Protein 4G3V (pdb70)

Radius of gyration: 20.16 Å; Cα contacts (8 Å, |Δi|>4): 671; chains: 2; bounding box: 35×38×62 Å

B-factor: mean 49.67, std 21.85, range [20.77, 141.69]

Nearest PDB structures (foldseek):
  4g3v-assembly1_B  TM=1.002E+00  e=4.112E-31  Aquifex aeolicus VF5
  3mmh-assembly1_B  TM=8.312E-01  e=1.609E-07  Neisseria meningitidis 8013
  3p01-assembly1_A  TM=7.240E-01  e=9.263E-07  Nostoc sp. PCC 7120 = FACHB-418
  3p01-assembly2_C  TM=7.712E-01  e=4.746E-06  Nostoc sp. PCC 7120 = FACHB-418
  5loe-assembly4_D  TM=6.832E-01  e=1.046E-04  Bacillus subtilis subsp. subtilis str. 168

Sequence (324 aa):
RLKLKEINVVNEITKILTGDYTFEESLKEVLKKVLYSYLGVEHSFIAIREGNTLRIASSYGYFLNKDVAFKKGEGITGKVFQRGIPLVIPNVKHNSAFANKTGIGRLLTEKHALIAAPIKVGGEVKGVITIFKEFSDKESLENFYQTINVIGNLLGMMFFKLLRERLKLKEINVVNEITKILTGDYTFEESLKEVLKVLYSYLGVEHSFIAIREGNTLRIASSYGYFLNKDVAFKKGEGITGKKVFQRGIPLVIPNVKHNSAFANKTGIGRLLTEKHALIAAPIKVGGEVKGVITIFKEFSDKESLENFYQTINVIGNLLGMMFFKLRE

InterPro domains:
  IPR002078 RNA polymerase sigma factor 54 interaction domain [PF00158] (193-359)
  IPR002078 RNA polymerase sigma factor 54 interaction domain [PS50045] (193-421)
  IPR002197 DNA binding HTH domain, Fis-type [PF02954] (450-490)
  IPR002197 DNA binding HTH domain, Fis-type [PR01590] (456-473)
  IPR002197 DNA binding HTH domain, Fis-type [PR01590] (473-493)
  IPR003018 GAF domain [PF01590] (26-134)
  IPR003018 GAF domain [SM00065] (24-170)
  IPR003593 AAA+ ATPase domain [SM00382] (213-356)
  IPR009057 Homedomain-like superfamily [SSF46689] (403-493)
  IPR025662 Sigma-54 interaction domain, ATP-binding site 1 [PS00675] (217-230)
  IPR025943 Sigma-54 interaction domain, ATP-binding site 2 [PS00676] (279-294)
  IPR025944 Sigma-54 interaction domain, conserved site [PS00688] (405-414)
  IPR027417 P-loop containing nucleoside triphosphate hydrolase [G3DSA:3.40.50.300] (179-363)
  IPR027417 P-loop containing nucleoside triphosphate hydrolase [SSF52540] (193-428)
  IPR029016 GAF-like domain superfamily [G3DSA:3.30.450.40] (1-172)
  IPR058031 NorR-like, AAA+ ATPase lid domain [PF25601] (365-443)

Solvent-accessible surface area: 14498 Å² total; per-residue (Å²): 198,64,69,96,110,1,19,67,0,5,56,50,0,2,108,10,0,3,15,131,130,83,53,106,106,0,0,52,57,0,0,85,10,0,98,79,73,8,31,0,97,27,0,4,0,0,31,66,91,75,82,30,0,90,28,38,10,12,42,35,42,2,90,142,73,133,11,48,15,116,91,26,67,10,5,5,0,81,0,1,79,159,5,97,38,54,43,21,50,65,0,74,124,52,125,41,34,56,51,128,19,27,1,4,188,91,6,61,107,102,17,2,5,0,0,0,11,0,60,24,32,28,110,13,77,0,0,0,0,0,5,42,73,27,94,77,150,141,42,5,118,36,0,30,35,5,0,3,9,0,0,10,0,0,0,3,0,19,59,32,75,195,193,56,71,98,109,2,18,67,0,5,53,49,0,1,106,9,0,3,13,132,130,80,53,106,109,0,0,71,65,0,0,114,10,0,99,76,74,5,37,0,85,17,0,5,0,0,32,71,100,53,80,27,0,95,11,24,11,10,50,33,62,5,81,143,87,129,16,55,15,114,79,28,50,9,7,5,0,78,0,1,80,157,3,96,44,54,45,20,49,78,0,60,132,54,122,38,31,49,58,122,19,26,2,5,210,96,9,62,94,109,7,1,5,0,0,0,14,0,60,24,33,31,109,14,82,0,0,0,1,0,4,34,77,23,95,75,143,140,36,5,117,33,0,26,34,6,0,7,8,0,0,10,0,0,0,2,0,18,63,30,76,199

CATH classification: 3.30.450.40

Organism: Aquifex aeolicus (strain VF5) (NCBI:txid224324)

Foldseek 3Di:
DLVVLLVVLLVVLLVLLPDDDDPLVSQQVNVVSCCVSPNFQWKFKWFDDPQKTWTSYIGHLCPPPTDIEGQPQAQQNVCLNPQAKDKAAQLLPDPRHPCRSVCSVVDDSQKIKIKHFQDAVNHGGIIMITIDGDDDPPVSVVVNVSSNSVSPSVNVSVVVVD/DLVVLLVVLLVVLLVLLVDDDDPLVSQQVNVVSCCVRVNFQWKFKWFDPDQKTWTRYIHHPCPPPTDMEGQPQAQQNVCQNPQAKDKAFQLLPDPSHPCPPVCSVVDDSQKIKIKHFQAAPRHGGIIMITIDGDDDVVVSVVVNVSVNSSSDSVNVSVVVVD

Secondary structure (DSSP, 8-state):
-HHHHHHHHHHHHHHHHTS---HHHHHHHHHHHHHHHH---EEEEEEEETTEEEEEEEEGGGTT---EEETTSHHHHHHHHH---EEETTGGG-TT---TTSGGGG--TTEEEEEEEEEETTEEEEEEEEEEE-SSHHHHHHHHHHHHHHHHHHHHHHHHT-/-HHHHHHHHHHHHHHHHTS---HHHHHHHHHHHHHHHH---EEEEEEESSSEEEEEEEEGGGTT---EEETTSHHHHHHHHH---EEETTGGG-TT---TTSGGGG--SSEEEEEEEEEETTEEEEEEEEEEE-SSHHHHHHHHHHHHHHHHHHHHHHHHT-

Structure (mmCIF, N/CA/C/O backbone):
data_4G3V
#
_entry.id   4G3V
#
_cell.length_a   65.450
_cell.length_b   65.450
_cell.length_c   128.590
_cell.angle_alpha   90.00
_cell.angle_beta   90.00
_cell.angle_gamma   120.00
#
_symmetry.space_group_name_H-M   'P 32 2 1'
#
loop_
_entity.id
_entity.type
_entity.pdbx_description
1 polymer 'Transcriptional regulator nlh2'
2 non-polymer 'CHLORIDE ION'
3 water water
#
loop_
_atom_site.group_PDB
_atom_site.id
_atom_site.type_symbol
_atom_site.label_atom_id
_atom_site.label_alt_id
_atom_site.label_comp_id
_atom_site.label_asym_id
_atom_site.label_entity_id
_atom_site.label_seq_id
_atom_site.pdbx_PDB_ins_code
_atom_site.Cartn_x
_atom_site.Cartn_y
_atom_site.Cartn_z
_atom_site.occupancy
_atom_site.B_iso_or_equiv
_atom_site.auth_seq_id
_atom_site.auth_comp_id
_atom_site.auth_asym_id
_atom_site.auth_atom_id
_atom_site.pdbx_PDB_model_num
ATOM 1 N N . ARG A 1 3 ? 19.512 -6.465 12.578 1.00 64.63 3 ARG A N 1
ATOM 2 C CA . ARG A 1 3 ? 18.201 -7.093 12.503 1.00 62.10 3 ARG A CA 1
ATOM 3 C C . ARG A 1 3 ? 18.227 -8.497 13.095 1.00 55.33 3 ARG A C 1
ATOM 4 O O . ARG A 1 3 ? 19.093 -9.327 12.771 1.00 50.50 3 ARG A O 1
ATOM 24 N N . LEU A 1 4 ? 17.249 -8.742 13.958 1.00 49.07 4 LEU A N 1
ATOM 25 C CA . LEU A 1 4 ? 17.112 -10.001 14.655 1.00 47.23 4 LEU A CA 1
ATOM 26 C C . LEU A 1 4 ? 16.871 -11.161 13.693 1.00 43.42 4 LEU A C 1
ATOM 27 O O . LEU A 1 4 ? 17.444 -12.234 13.859 1.00 42.52 4 LEU A O 1
ATOM 43 N N . LYS A 1 5 ? 16.017 -10.961 12.696 1.00 41.53 5 LYS A N 1
ATOM 44 C CA . LYS A 1 5 ? 15.722 -12.041 11.766 1.00 42.06 5 LYS A CA 1
ATOM 45 C C . LYS A 1 5 ? 17.008 -12.490 11.087 1.00 36.52 5 LYS A C 1
ATOM 46 O O . LYS A 1 5 ? 17.223 -13.687 10.868 1.00 38.10 5 LYS A O 1
ATOM 65 N N . LEU A 1 6 ? 17.875 -11.532 10.777 1.00 35.61 6 LEU A N 1
ATOM 66 C CA . LEU A 1 6 ? 19.132 -11.855 10.117 1.00 37.36 6 LEU A CA 1
ATOM 67 C C . LEU A 1 6 ? 20.038 -12.678 11.017 1.00 34.26 6 LEU A C 1
ATOM 68 O O . LEU A 1 6 ? 20.645 -13.632 10.553 1.00 33.72 6 LEU A O 1
ATOM 84 N N . LYS A 1 7 ? 20.133 -12.313 12.294 1.00 33.86 7 LYS A N 1
ATOM 85 C CA . LYS A 1 7 ? 20.923 -13.099 13.245 1.00 35.53 7 LYS A CA 1
ATOM 86 C C . LYS A 1 7 ? 20.351 -14.500 13.435 1.00 32.15 7 LYS A C 1
ATOM 87 O O . LYS A 1 7 ? 21.099 -15.457 13.624 1.00 32.89 7 LYS A O 1
ATOM 106 N N . GLU A 1 8 ? 19.031 -14.625 13.387 1.00 29.39 8 GLU A N 1
ATOM 107 C CA . GLU A 1 8 ? 18.387 -15.933 13.507 1.00 29.08 8 GLU A CA 1
ATOM 108 C C . GLU A 1 8 ? 18.703 -16.822 12.315 1.00 28.40 8 GLU A C 1
ATOM 109 O O . GLU A 1 8 ? 18.973 -18.023 12.460 1.00 29.02 8 GLU A O 1
ATOM 121 N N . ILE A 1 9 ? 18.685 -16.229 11.131 1.00 28.60 9 ILE A N 1
ATOM 122 C CA . ILE A 1 9 ? 19.026 -16.970 9.925 1.00 28.84 9 ILE A CA 1
ATOM 123 C C . ILE A 1 9 ? 20.476 -17.431 10.006 1.00 26.90 9 ILE A C 1
ATOM 124 O O . ILE A 1 9 ? 20.800 -18.614 9.762 1.00 27.34 9 ILE A O 1
ATOM 140 N N . ASN A 1 10 ? 21.353 -16.503 10.379 1.00 26.78 10 ASN A N 1
ATOM 141 C CA . ASN A 1 10 ? 22.773 -16.823 10.480 1.00 27.37 10 ASN A CA 1
ATOM 142 C C . ASN A 1 10 ? 23.086 -17.869 11.554 1.00 24.20 10 ASN A C 1
ATOM 143 O O . ASN A 1 10 ? 23.956 -18.731 11.355 1.00 26.19 10 ASN A O 1
ATOM 154 N N . VAL A 1 11 ? 22.408 -17.816 12.689 1.00 25.17 11 VAL A N 1
ATOM 155 C CA . VAL A 1 11 ? 22.691 -18.805 13.737 1.00 24.35 11 VAL A CA 1
ATOM 156 C C . VAL A 1 11 ? 22.218 -20.198 13.326 1.00 23.38 11 VAL A C 1
ATOM 157 O O . VAL A 1 11 ? 22.853 -21.201 13.656 1.00 25.15 11 VAL A O 1
ATOM 170 N N . VAL A 1 12 ? 21.104 -20.270 12.611 1.00 23.37 12 VAL A N 1
ATOM 171 C CA . VAL A 1 12 ? 20.635 -21.551 12.098 1.00 23.16 12 VAL A CA 1
ATOM 172 C C . VAL A 1 12 ? 21.651 -22.116 11.093 1.00 22.91 12 VAL A C 1
ATOM 173 O O . VAL A 1 12 ? 22.002 -23.303 11.149 1.00 23.31 12 VAL A O 1
ATOM 186 N N . ASN A 1 13 ? 22.145 -21.289 10.183 1.00 23.05 13 ASN A N 1
ATOM 187 C CA . ASN A 1 13 ? 23.196 -21.765 9.268 1.00 24.71 13 ASN A CA 1
ATOM 188 C C . ASN A 1 13 ? 24.440 -22.237 10.022 1.00 21.44 13 ASN A C 1
ATOM 189 O O . ASN A 1 13 ? 25.025 -23.267 9.697 1.00 22.70 13 ASN A O 1
ATOM 200 N N . GLU A 1 14 ? 24.841 -21.481 11.039 1.00 22.82 14 GLU A N 1
ATOM 201 C CA . GLU A 1 14 ? 26.050 -21.795 11.808 1.00 23.98 14 GLU A CA 1
ATOM 202 C C . GLU A 1 14 ? 25.876 -23.092 12.601 1.00 20.92 14 GLU A C 1
ATOM 203 O O . GLU A 1 14 ? 26.766 -23.930 12.640 1.00 23.54 14 GLU A O 1
ATOM 215 N N . ILE A 1 15 ? 24.708 -23.264 13.220 1.00 20.77 15 ILE A N 1
ATOM 216 C CA . ILE A 1 15 ? 24.413 -24.480 13.961 1.00 21.34 15 ILE A CA 1
ATOM 217 C C . ILE A 1 15 ? 24.437 -25.696 13.043 1.00 21.89 15 ILE A C 1
ATOM 218 O O . ILE A 1 15 ? 24.970 -26.737 13.412 1.00 21.47 15 ILE A O 1
ATOM 234 N N . THR A 1 16 ? 23.901 -25.564 11.828 1.00 22.90 16 THR A N 1
ATOM 235 C CA . THR A 1 16 ? 23.912 -26.688 10.892 1.00 22.93 16 THR A CA 1
ATOM 236 C C . THR A 1 16 ? 25.344 -27.054 10.507 1.00 21.98 16 THR A C 1
ATOM 237 O O . THR A 1 16 ? 25.691 -28.230 10.391 1.00 22.28 16 THR A O 1
ATOM 248 N N . LYS A 1 17 ? 26.173 -26.039 10.329 1.00 22.42 17 LYS A N 1
ATOM 249 C CA . LYS A 1 17 ? 27.590 -26.240 10.033 1.00 23.68 17 LYS A CA 1
ATOM 250 C C . LYS A 1 17 ? 28.290 -27.001 11.164 1.00 22.94 17 LYS A C 1
ATOM 251 O O . LYS A 1 17 ? 29.033 -27.949 10.912 1.00 24.62 17 LYS A O 1
ATOM 270 N N . ILE A 1 18 ? 28.047 -26.594 12.407 1.00 23.47 18 ILE A N 1
ATOM 271 C CA . ILE A 1 18 ? 28.614 -27.287 13.567 1.00 25.13 18 ILE A CA 1
ATOM 272 C C . ILE A 1 18 ? 28.143 -28.743 13.634 1.00 24.41 18 ILE A C 1
ATOM 273 O O . ILE A 1 18 ? 28.949 -29.669 13.799 1.00 25.04 18 ILE A O 1
ATOM 289 N N . LEU A 1 19 ? 26.834 -28.941 13.496 1.00 23.40 19 LEU A N 1
ATOM 290 C CA . LEU A 1 19 ? 26.250 -30.260 13.674 1.00 24.37 19 LEU A CA 1
ATOM 291 C C . LEU A 1 19 ? 26.503 -31.234 12.513 1.00 24.10 19 LEU A C 1
ATOM 292 O O . LEU A 1 19 ? 26.295 -32.440 12.662 1.00 25.24 19 LEU A O 1
ATOM 308 N N . THR A 1 20 ? 26.944 -30.722 11.372 1.00 23.56 20 THR A N 1
ATOM 309 C CA . THR A 1 20 ? 27.353 -31.588 10.264 1.00 26.15 20 THR A CA 1
ATOM 310 C C . THR A 1 20 ? 28.879 -31.762 10.191 1.00 26.52 20 THR A C 1
ATOM 311 O O . THR A 1 20 ? 29.405 -32.322 9.229 1.00 27.61 20 THR A O 1
ATOM 322 N N . GLY A 1 21 ? 29.568 -31.275 11.219 1.00 28.10 21 GLY A N 1
ATOM 323 C CA . GLY A 1 21 ? 30.995 -31.431 11.356 1.00 28.95 21 GLY A CA 1
ATOM 324 C C . GLY A 1 21 ? 31.359 -32.718 12.078 1.00 29.96 21 GLY A C 1
ATOM 325 O O . GLY A 1 21 ? 30.627 -33.711 12.046 1.00 31.52 21 GLY A O 1
ATOM 329 N N . ASP A 1 22 ? 32.505 -32.699 12.735 1.00 29.19 22 ASP A N 1
ATOM 330 C CA . ASP A 1 22 ? 33.086 -33.919 13.267 1.00 29.80 22 ASP A CA 1
ATOM 331 C C . ASP A 1 22 ? 33.470 -33.754 14.726 1.00 27.06 22 ASP A C 1
ATOM 332 O O . ASP A 1 22 ? 34.286 -34.516 15.244 1.00 27.82 22 ASP A O 1
ATOM 341 N N . TYR A 1 23 ? 32.882 -32.763 15.389 1.00 25.40 23 TYR A N 1
ATOM 342 C CA . TYR A 1 23 ? 33.126 -32.556 16.810 1.00 27.68 23 TYR A CA 1
ATOM 343 C C . TYR A 1 23 ? 32.458 -33.671 17.601 1.00 30.08 23 TYR A C 1
ATOM 344 O O . TYR A 1 23 ? 31.532 -34.318 17.092 1.00 28.66 23 TYR A O 1
ATOM 362 N N . THR A 1 24 ? 32.924 -33.924 18.827 1.00 29.98 24 THR A N 1
ATOM 363 C CA . THR A 1 24 ? 32.312 -34.984 19.627 1.00 29.27 24 THR A CA 1
ATOM 364 C C . THR A 1 24 ? 30.880 -34.573 19.922 1.00 29.51 24 THR A C 1
ATOM 365 O O . THR A 1 24 ? 30.515 -33.407 19.755 1.00 29.61 24 THR A O 1
ATOM 376 N N . PHE A 1 25 ? 30.080 -35.530 20.369 1.00 29.75 25 PHE A N 1
ATOM 377 C CA . PHE A 1 25 ? 28.667 -35.281 20.634 1.00 31.16 25 PHE A CA 1
ATOM 378 C C . PHE A 1 25 ? 28.532 -34.136 21.638 1.00 31.63 25 PHE A C 1
ATOM 379 O O . PHE A 1 25 ? 27.840 -33.150 21.387 1.00 30.01 25 PHE A O 1
ATOM 396 N N . GLU A 1 26 ? 29.230 -34.253 22.757 1.00 34.78 26 GLU A N 1
ATOM 397 C CA . GLU A 1 26 ? 29.140 -33.261 23.816 1.00 34.23 26 GLU A CA 1
ATOM 398 C C . GLU A 1 26 ? 29.705 -31.898 23.401 1.00 31.10 26 GLU A C 1
ATOM 399 O O . GLU A 1 26 ? 29.116 -30.873 23.721 1.00 29.93 26 GLU A O 1
ATOM 411 N N . GLU A 1 27 ? 30.839 -31.877 22.699 1.00 32.69 27 GLU A N 1
ATOM 412 C CA . GLU A 1 27 ? 31.412 -30.608 22.235 1.00 32.94 27 GLU A CA 1
ATOM 413 C C . GLU A 1 27 ? 30.444 -29.920 21.268 1.00 27.55 27 GLU A C 1
ATOM 414 O O . GLU A 1 27 ? 30.318 -28.697 21.282 1.00 26.17 27 GLU A O 1
ATOM 426 N N . SER A 1 28 ? 29.764 -30.710 20.432 1.00 26.82 28 SER A N 1
ATOM 427 C CA . SER A 1 28 ? 28.809 -30.168 19.457 1.00 25.74 28 SER A CA 1
ATOM 428 C C . SER A 1 28 ? 27.655 -29.454 20.168 1.00 26.01 28 SER A C 1
ATOM 429 O O . SER A 1 28 ? 27.298 -28.322 19.822 1.00 24.87 28 SER A O 1
ATOM 437 N N . LEU A 1 29 ? 27.081 -30.111 21.172 1.00 26.49 29 LEU A N 1
ATOM 438 C CA . LEU A 1 29 ? 25.972 -29.524 21.924 1.00 27.61 29 LEU A CA 1
ATOM 439 C C . LEU A 1 29 ? 26.405 -28.253 22.619 1.00 27.77 29 LEU A C 1
ATOM 440 O O . LEU A 1 29 ? 25.692 -27.256 22.595 1.00 26.37 29 LEU A O 1
ATOM 456 N N . LYS A 1 30 ? 27.586 -28.278 23.229 1.00 27.50 30 LYS A N 1
ATOM 457 C CA . LYS A 1 30 ? 28.099 -27.100 23.898 1.00 28.75 30 LYS A CA 1
ATOM 458 C C . LYS A 1 30 ? 28.273 -25.951 22.910 1.00 28.18 30 LYS A C 1
ATOM 459 O O . LYS A 1 30 ? 27.958 -24.816 23.236 1.00 29.01 30 LYS A O 1
ATOM 478 N N . GLU A 1 31 ? 28.783 -26.239 21.711 1.00 28.60 31 GLU A N 1
ATOM 479 C CA . GLU A 1 31 ? 29.050 -25.180 20.740 1.00 28.09 31 GLU A CA 1
ATOM 480 C C . GLU A 1 31 ? 27.728 -24.570 20.256 1.00 25.15 31 GLU A C 1
ATOM 481 O O . GLU A 1 31 ? 27.643 -23.368 20.018 1.00 27.03 31 GLU A O 1
ATOM 493 N N . VAL A 1 32 ? 26.687 -25.388 20.125 1.00 23.49 32 VAL A N 1
ATOM 494 C CA . VAL A 1 32 ? 25.360 -24.848 19.817 1.00 24.60 32 VAL A CA 1
ATOM 495 C C . VAL A 1 32 ? 24.915 -23.819 20.874 1.00 25.07 32 VAL A C 1
ATOM 496 O O . VAL A 1 32 ? 24.455 -22.717 20.539 1.00 24.63 32 VAL A O 1
ATOM 509 N N . LEU A 1 33 ? 25.059 -24.156 22.150 1.00 25.08 33 LEU A N 1
ATOM 510 C CA . LEU A 1 33 ? 24.646 -23.237 23.203 1.00 27.77 33 LEU A CA 1
ATOM 511 C C . LEU A 1 33 ? 25.515 -21.983 23.214 1.00 27.87 33 LEU A C 1
ATOM 512 O O . LEU A 1 33 ? 25.030 -20.884 23.502 1.00 27.89 33 LEU A O 1
ATOM 528 N N . LYS A 1 34 ? 26.794 -22.141 22.894 1.00 27.15 34 LYS A N 1
ATOM 529 C CA A LYS A 1 34 ? 27.700 -21.001 22.832 0.43 28.21 34 LYS A CA 1
ATOM 530 C CA B LYS A 1 34 ? 27.698 -21.006 22.833 0.57 28.32 34 LYS A CA 1
ATOM 531 C C . LYS A 1 34 ? 27.280 -20.030 21.735 1.00 28.96 34 LYS A C 1
ATOM 532 O O . LYS A 1 34 ? 27.308 -18.812 21.932 1.00 30.80 34 LYS A O 1
ATOM 569 N N . VAL A 1 35 ? 26.884 -20.552 20.578 1.00 28.03 35 VAL A N 1
ATOM 570 C CA . VAL A 1 35 ? 26.463 -19.648 19.507 1.00 30.89 35 VAL A CA 1
ATOM 571 C C . VAL A 1 35 ? 25.082 -19.038 19.803 1.00 29.62 35 VAL A C 1
ATOM 572 O O . VAL A 1 35 ? 24.797 -17.915 19.389 1.00 33.91 35 VAL A O 1
ATOM 585 N N . LEU A 1 36 ? 24.228 -19.741 20.539 1.00 28.57 36 LEU A N 1
ATOM 586 C CA . LEU A 1 36 ? 22.968 -19.121 20.963 1.00 28.05 36 LEU A CA 1
ATOM 587 C C . LEU A 1 36 ? 23.258 -17.900 21.824 1.00 30.57 36 LEU A C 1
ATOM 588 O O . LEU A 1 36 ? 22.567 -16.879 21.755 1.00 32.27 36 LEU A O 1
ATOM 604 N N . TYR A 1 37 ? 24.288 -18.003 22.643 1.00 32.75 37 TYR A N 1
ATOM 605 C CA . TYR A 1 37 ? 24.714 -16.857 23.426 1.00 35.31 37 TYR A CA 1
ATOM 606 C C . TYR A 1 37 ? 25.324 -15.769 22.536 1.00 36.26 37 TYR A C 1
ATOM 607 O O . TYR A 1 37 ? 24.935 -14.606 22.600 1.00 37.40 37 TYR A O 1
ATOM 625 N N . SER A 1 38 ? 26.279 -16.142 21.698 1.00 37.12 38 SER A N 1
ATOM 626 C CA . SER A 1 38 ? 27.008 -15.144 20.922 1.00 39.95 38 SER A CA 1
ATOM 627 C C . SER A 1 38 ? 26.140 -14.471 19.842 1.00 40.70 38 SER A C 1
ATOM 628 O O . SER A 1 38 ? 26.273 -13.274 19.601 1.00 43.79 38 SER A O 1
ATOM 636 N N . TYR A 1 39 ? 25.254 -15.229 19.199 1.00 36.02 39 TYR A N 1
ATOM 637 C CA . TYR A 1 39 ? 24.384 -14.668 18.170 1.00 35.00 39 TYR A CA 1
ATOM 638 C C . TYR A 1 39 ? 23.102 -14.046 18.739 1.00 34.62 39 TYR A C 1
ATOM 639 O O . TYR A 1 39 ? 22.687 -12.964 18.296 1.00 36.68 39 TYR A O 1
ATOM 657 N N . LEU A 1 40 ? 22.471 -14.713 19.708 1.00 34.06 40 LEU A N 1
ATOM 658 C CA . LEU A 1 40 ? 21.123 -14.317 20.140 1.00 34.00 40 LEU A CA 1
ATOM 659 C C . LEU A 1 40 ? 20.991 -13.867 21.593 1.00 36.49 40 LEU A C 1
ATOM 660 O O . LEU A 1 40 ? 19.878 -13.564 22.037 1.00 38.58 40 LEU A O 1
ATOM 676 N N . GLY A 1 41 ? 22.095 -13.845 22.336 1.00 36.81 41 GLY A N 1
ATOM 677 C CA . GLY A 1 41 ? 22.104 -13.306 23.687 1.00 41.37 41 GLY A CA 1
ATOM 678 C C . GLY A 1 41 ? 21.471 -14.209 24.730 1.00 41.99 41 GLY A C 1
ATOM 679 O O . GLY A 1 41 ? 20.999 -13.743 25.776 1.00 46.21 41 GLY A O 1
ATOM 683 N N . VAL A 1 42 ? 21.452 -15.503 24.458 1.00 36.89 42 VAL A N 1
ATOM 684 C CA . VAL A 1 42 ? 20.867 -16.459 25.391 1.00 37.61 42 VAL A CA 1
ATOM 685 C C . VAL A 1 42 ? 21.902 -16.829 26.434 1.00 38.64 42 VAL A C 1
ATOM 686 O O . VAL A 1 42 ? 22.815 -17.602 26.159 1.00 38.13 42 VAL A O 1
ATOM 699 N N . GLU A 1 43 ? 21.751 -16.282 27.637 1.00 39.70 43 GLU A N 1
ATOM 700 C CA . GLU A 1 43 ? 22.795 -16.385 28.650 1.00 43.34 43 GLU A CA 1
ATOM 701 C C . GLU A 1 43 ? 22.733 -17.665 29.488 1.00 40.60 43 GLU A C 1
ATOM 702 O O . GLU A 1 43 ? 23.738 -18.079 30.049 1.00 39.69 43 GLU A O 1
ATOM 714 N N . HIS A 1 44 ? 21.563 -18.291 29.570 1.00 37.21 44 HIS A N 1
ATOM 715 C CA . HIS A 1 44 ? 21.402 -19.529 30.323 1.00 35.36 44 HIS A CA 1
ATOM 716 C C . HIS A 1 44 ? 20.627 -20.545 29.495 1.00 32.03 44 HIS A C 1
ATOM 717 O O . HIS A 1 44 ? 19.553 -20.241 28.976 1.00 32.15 44 HIS A O 1
ATOM 730 N N . SER A 1 45 ? 21.143 -21.760 29.392 1.00 29.62 45 SER A N 1
ATOM 731 C CA . SER A 1 45 ? 20.498 -22.757 28.549 1.00 29.71 45 SER A CA 1
ATOM 732 C C . SER A 1 45 ? 21.008 -24.139 28.862 1.00 29.61 45 SER A C 1
ATOM 733 O O . SER A 1 45 ? 22.085 -24.296 29.441 1.00 29.81 45 SER A O 1
ATOM 741 N N . PHE A 1 46 ? 20.238 -25.146 28.464 1.00 27.74 46 PHE A N 1
ATOM 742 C CA . PHE A 1 46 ? 20.700 -26.512 28.555 1.00 27.75 46 PHE A CA 1
ATOM 743 C C . PHE A 1 46 ? 20.010 -27.378 27.519 1.00 27.11 46 PHE A C 1
ATOM 744 O O . PHE A 1 46 ? 18.963 -27.020 27.000 1.00 26.60 46 PHE A O 1
ATOM 761 N N . ILE A 1 47 ? 20.659 -28.489 27.189 1.00 27.31 47 ILE A N 1
ATOM 762 C CA . ILE A 1 47 ? 20.090 -29.513 26.340 1.00 26.40 47 ILE A CA 1
ATOM 763 C C . ILE A 1 47 ? 20.055 -30.764 27.201 1.00 28.75 47 ILE A C 1
ATOM 764 O O . ILE A 1 47 ? 21.083 -31.176 27.740 1.00 29.87 47 ILE A O 1
ATOM 780 N N . ALA A 1 48 ? 18.857 -31.319 27.382 1.00 28.71 48 ALA A N 1
ATOM 781 C CA . ALA A 1 48 ? 18.672 -32.529 28.174 1.00 30.41 48 ALA A CA 1
ATOM 782 C C . ALA A 1 48 ? 18.309 -33.687 27.254 1.00 31.77 48 ALA A C 1
ATOM 783 O O . ALA A 1 48 ? 17.583 -33.515 26.270 1.00 29.96 48 ALA A O 1
ATOM 790 N N . ILE A 1 49 ? 18.828 -34.865 27.576 1.00 33.37 49 ILE A N 1
ATOM 791 C CA . ILE A 1 49 ? 18.658 -36.018 26.719 1.00 33.99 49 ILE A CA 1
ATOM 792 C C . ILE A 1 49 ? 17.999 -37.157 27.472 1.00 35.77 49 ILE A C 1
ATOM 793 O O . ILE A 1 49 ? 18.230 -37.344 28.669 1.00 36.63 49 ILE A O 1
ATOM 809 N N . ARG A 1 50 ? 17.186 -37.917 26.747 1.00 36.77 50 ARG A N 1
ATOM 810 C CA . ARG A 1 50 ? 16.444 -39.039 27.313 1.00 37.85 50 ARG A CA 1
ATOM 811 C C . ARG A 1 50 ? 17.344 -40.233 27.571 1.00 42.04 50 ARG A C 1
ATOM 812 O O . ARG A 1 50 ? 18.012 -40.724 26.668 1.00 41.15 50 ARG A O 1
ATOM 833 N N . GLU A 1 51 ? 17.350 -40.692 28.813 1.00 43.83 51 GLU A N 1
ATOM 834 C CA . GLU A 1 51 ? 18.032 -41.928 29.176 1.00 50.03 51 GLU A CA 1
ATOM 835 C C . GLU A 1 51 ? 16.988 -42.824 29.812 1.00 51.37 51 GLU A C 1
ATOM 836 O O . GLU A 1 51 ? 16.543 -42.563 30.925 1.00 53.54 51 GLU A O 1
ATOM 848 N N . GLY A 1 52 ? 16.588 -43.869 29.095 1.00 53.57 52 GLY A N 1
ATOM 849 C CA . GLY A 1 52 ? 15.468 -44.687 29.515 1.00 54.00 52 GLY A CA 1
ATOM 850 C C . GLY A 1 52 ? 14.186 -43.891 29.378 1.00 55.57 52 GLY A C 1
ATOM 851 O O . GLY A 1 52 ? 13.732 -43.614 28.260 1.00 56.35 52 GLY A O 1
ATOM 855 N N . ASN A 1 53 ? 13.604 -43.506 30.511 1.00 55.84 53 ASN A N 1
ATOM 856 C CA . ASN A 1 53 ? 12.409 -42.667 30.501 1.00 56.31 53 ASN A CA 1
ATOM 857 C C . ASN A 1 53 ? 12.605 -41.402 31.338 1.00 53.49 53 ASN A C 1
ATOM 858 O O . ASN A 1 53 ? 11.652 -40.857 31.882 1.00 54.53 53 ASN A O 1
ATOM 869 N N . THR A 1 54 ? 13.848 -40.939 31.441 1.00 52.22 54 THR A N 1
ATOM 870 C CA . THR A 1 54 ? 14.150 -39.732 32.203 1.00 52.19 54 THR A CA 1
ATOM 871 C C . THR A 1 54 ? 15.072 -38.836 31.387 1.00 48.84 54 THR A C 1
ATOM 872 O O . THR A 1 54 ? 15.916 -39.332 30.643 1.00 48.80 54 THR A O 1
ATOM 883 N N . LEU A 1 55 ? 14.905 -37.522 31.521 1.00 45.50 55 LEU A N 1
ATOM 884 C CA . LEU A 1 55 ? 15.791 -36.572 30.859 1.00 44.18 55 LEU A CA 1
ATOM 885 C C . LEU A 1 55 ? 16.939 -36.205 31.783 1.00 46.07 55 LEU A C 1
ATOM 886 O O . LEU A 1 55 ? 16.727 -35.912 32.958 1.00 49.95 55 LEU A O 1
ATOM 902 N N . ARG A 1 56 ? 18.150 -36.204 31.246 1.00 43.01 56 ARG A N 1
ATOM 903 C CA . ARG A 1 56 ? 19.305 -35.722 31.985 1.00 45.30 56 ARG A CA 1
ATOM 904 C C . ARG A 1 56 ? 20.016 -34.632 31.203 1.00 43.48 56 ARG A C 1
ATOM 905 O O . ARG A 1 56 ? 20.151 -34.729 29.987 1.00 40.82 56 ARG A O 1
ATOM 926 N N . ILE A 1 57 ? 20.474 -33.596 31.897 1.00 45.49 57 ILE A N 1
ATOM 927 C CA . ILE A 1 57 ? 21.224 -32.540 31.241 1.00 44.64 57 ILE A CA 1
ATOM 928 C C . ILE A 1 57 ? 22.505 -33.119 30.646 1.00 45.06 57 ILE A C 1
ATOM 929 O O . ILE A 1 57 ? 23.298 -33.769 31.346 1.00 46.69 57 ILE A O 1
ATOM 945 N N . ALA A 1 58 ? 22.682 -32.889 29.347 1.00 41.69 58 ALA A N 1
ATOM 946 C CA . ALA A 1 58 ? 23.844 -33.359 28.603 1.00 40.47 58 ALA A CA 1
ATOM 947 C C . ALA A 1 58 ? 24.829 -32.226 28.350 1.00 38.98 58 ALA A C 1
ATOM 948 O O . ALA A 1 58 ? 26.039 -32.443 28.272 1.00 40.49 58 ALA A O 1
ATOM 955 N N . SER A 1 59 ? 24.308 -31.019 28.194 1.00 36.71 59 SER A N 1
ATOM 956 C CA . SER A 1 59 ? 25.142 -29.849 27.964 1.00 34.37 59 SER A CA 1
ATOM 957 C C . SER A 1 59 ? 24.458 -28.620 28.536 1.00 31.97 59 SER A C 1
ATOM 958 O O . SER A 1 59 ? 23.229 -28.566 28.627 1.00 31.52 59 SER A O 1
ATOM 966 N N . SER A 1 60 ? 25.244 -27.624 28.918 1.00 33.92 60 SER A N 1
ATOM 967 C CA . SER A 1 60 ? 24.676 -26.466 29.578 1.00 36.61 60 SER A CA 1
ATOM 968 C C . SER A 1 60 ? 25.507 -25.226 29.313 1.00 37.34 60 SER A C 1
ATOM 969 O O . SER A 1 60 ? 26.664 -25.315 28.886 1.00 38.28 60 SER A O 1
ATOM 977 N N . TYR A 1 61 ? 24.914 -24.068 29.571 1.00 37.63 61 TYR A N 1
ATOM 978 C CA . TYR A 1 61 ? 25.616 -22.807 29.396 1.00 37.75 61 TYR A CA 1
ATOM 979 C C . TYR A 1 61 ? 25.110 -21.796 30.411 1.00 36.89 61 TYR A C 1
ATOM 980 O O . TYR A 1 61 ? 23.907 -21.717 30.666 1.00 39.67 61 TYR A O 1
ATOM 998 N N . GLY A 1 62 ? 26.030 -21.020 30.984 1.00 38.60 62 GLY A N 1
ATOM 999 C CA . GLY A 1 62 ? 25.681 -20.059 32.013 1.00 40.71 62 GLY A CA 1
ATOM 1000 C C . GLY A 1 62 ? 25.463 -20.676 33.386 1.00 45.45 62 GLY A C 1
ATOM 1001 O O . GLY A 1 62 ? 26.265 -21.462 33.874 1.00 47.13 62 GLY A O 1
ATOM 1005 N N . TYR A 1 63 ? 24.344 -20.326 34.004 1.00 50.77 63 TYR A N 1
ATOM 1006 C CA . TYR A 1 63 ? 24.040 -20.741 35.368 1.00 54.80 63 TYR A CA 1
ATOM 1007 C C . TYR A 1 63 ? 24.010 -22.257 35.521 1.00 53.94 63 TYR A C 1
ATOM 1008 O O . TYR A 1 63 ? 24.340 -22.784 36.580 1.00 54.68 63 TYR A O 1
ATOM 1026 N N . PHE A 1 64 ? 23.613 -22.958 34.466 1.00 49.41 64 PHE A N 1
ATOM 1027 C CA . PHE A 1 64 ? 23.493 -24.413 34.526 1.00 46.46 64 PHE A CA 1
ATOM 1028 C C . PHE A 1 64 ? 24.827 -25.155 34.448 1.00 48.37 64 PHE A C 1
ATOM 1029 O O . PHE A 1 64 ? 24.872 -26.380 34.597 1.00 48.88 64 PHE A O 1
ATOM 1046 N N . LEU A 1 65 ? 25.911 -24.428 34.216 1.00 48.93 65 LEU A N 1
ATOM 1047 C CA . LEU A 1 65 ? 27.211 -25.070 34.152 1.00 50.13 65 LEU A CA 1
ATOM 1048 C C . LEU A 1 65 ? 27.462 -25.872 35.429 1.00 54.17 65 LEU A C 1
ATOM 1049 O O . LEU A 1 65 ? 27.204 -25.387 36.533 1.00 54.98 65 LEU A O 1
ATOM 1065 N N . ASN A 1 66 ? 27.951 -27.100 35.266 1.00 56.21 66 ASN A N 1
ATOM 1066 C CA . ASN A 1 66 ? 28.314 -27.961 36.396 1.00 58.33 66 ASN A CA 1
ATOM 1067 C C . ASN A 1 66 ? 27.151 -28.242 37.338 1.00 61.47 66 ASN A C 1
ATOM 1068 O O . ASN A 1 66 ? 27.319 -28.267 38.558 1.00 64.51 66 ASN A O 1
ATOM 1079 N N . LYS A 1 67 ? 25.973 -28.456 36.768 1.00 61.90 67 LYS A N 1
ATOM 1080 C CA . LYS A 1 67 ? 24.803 -28.834 37.557 1.00 65.34 67 LYS A CA 1
ATOM 1081 C C . LYS A 1 67 ? 24.156 -30.100 36.993 1.00 66.08 67 LYS A C 1
ATOM 1082 O O . LYS A 1 67 ? 23.887 -30.189 35.791 1.00 66.70 67 LYS A O 1
ATOM 1101 N N . ASP A 1 68 ? 23.930 -31.079 37.869 1.00 65.96 68 ASP A N 1
ATOM 1102 C CA . ASP A 1 68 ? 23.346 -32.358 37.484 1.00 70.70 68 ASP A CA 1
ATOM 1103 C C . ASP A 1 68 ? 21.859 -32.360 37.804 1.00 70.53 68 ASP A C 1
ATOM 1104 O O . ASP A 1 68 ? 21.468 -32.286 38.970 1.00 72.04 68 ASP A O 1
ATOM 1113 N N . VAL A 1 69 ? 21.032 -32.445 36.769 1.00 68.01 69 VAL A N 1
ATOM 1114 C CA . VAL A 1 69 ? 19.591 -32.306 36.943 1.00 64.43 69 VAL A CA 1
ATOM 1115 C C . VAL A 1 69 ? 18.829 -33.302 36.087 1.00 60.52 69 VAL A C 1
ATOM 1116 O O . VAL A 1 69 ? 19.123 -33.451 34.901 1.00 58.88 69 VAL A O 1
ATOM 1129 N N . ALA A 1 70 ? 17.840 -33.964 36.683 1.00 57.76 70 ALA A N 1
ATOM 1130 C CA . ALA A 1 70 ? 17.024 -34.927 35.959 1.00 57.34 70 ALA A CA 1
ATOM 1131 C C . ALA A 1 70 ? 15.551 -34.511 35.974 1.00 56.84 70 ALA A C 1
ATOM 1132 O O . ALA A 1 70 ? 15.061 -33.994 36.972 1.00 59.92 70 ALA A O 1
ATOM 1139 N N . PHE A 1 71 ? 14.863 -34.732 34.856 1.00 52.17 71 PHE A N 1
ATOM 1140 C CA . PHE A 1 71 ? 13.436 -34.423 34.734 1.00 49.03 71 PHE A CA 1
ATOM 1141 C C . PHE A 1 71 ? 12.643 -35.664 34.368 1.00 50.19 71 PHE A C 1
ATOM 1142 O O . PHE A 1 71 ? 13.033 -36.421 33.481 1.00 50.83 71 PHE A O 1
ATOM 1159 N N . LYS A 1 72 ? 11.507 -35.854 35.024 1.00 50.56 72 LYS A N 1
ATOM 1160 C CA . LYS A 1 72 ? 10.603 -36.941 34.686 1.00 50.43 72 LYS A CA 1
ATOM 1161 C C . LYS A 1 72 ? 9.486 -36.395 33.812 1.00 45.83 72 LYS A C 1
ATOM 1162 O O . LYS A 1 72 ? 9.208 -35.198 33.843 1.00 41.34 72 LYS A O 1
ATOM 1181 N N . LYS A 1 73 ? 8.832 -37.267 33.048 1.00 43.93 73 LYS A N 1
ATOM 1182 C CA . LYS A 1 73 ? 7.671 -36.847 32.281 1.00 42.54 73 LYS A CA 1
ATOM 1183 C C . LYS A 1 73 ? 6.694 -36.127 33.198 1.00 41.05 73 LYS A C 1
ATOM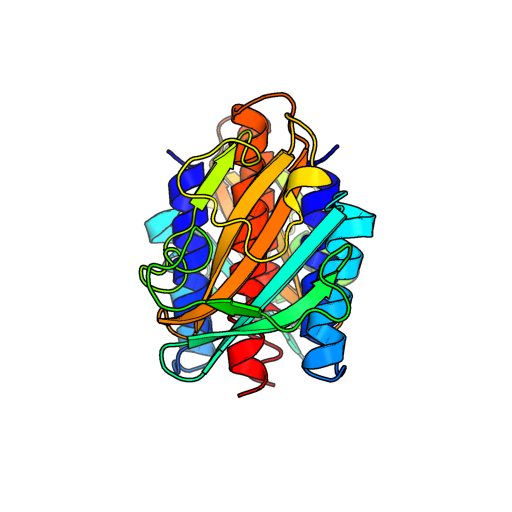 1184 O O . LYS A 1 73 ? 6.364 -36.612 34.292 1.00 39.52 73 LYS A O 1
ATOM 1203 N N . GLY A 1 74 ? 6.251 -34.956 32.753 1.00 41.39 74 GLY A N 1
ATOM 1204 C CA . GLY A 1 74 ? 5.242 -34.193 33.466 1.00 41.71 74 GLY A CA 1
ATOM 1205 C C . GLY A 1 74 ? 5.794 -33.323 34.580 1.00 42.22 74 GLY A C 1
ATOM 1206 O O . GLY A 1 74 ? 5.054 -32.517 35.144 1.00 43.44 74 GLY A O 1
ATOM 1210 N N . GLU A 1 75 ? 7.086 -33.469 34.882 1.00 42.91 75 GLU A N 1
ATOM 1211 C CA . GLU A 1 75 ? 7.714 -32.727 35.982 1.00 45.83 75 GLU A CA 1
ATOM 1212 C C . GLU A 1 75 ? 8.234 -31.357 35.558 1.00 45.49 75 GLU A C 1
ATOM 1213 O O . GLU A 1 75 ? 9.247 -31.251 34.838 1.00 45.70 75 GLU A O 1
ATOM 1225 N N . GLY A 1 76 ? 7.570 -30.307 36.026 1.00 42.14 76 GLY A N 1
ATOM 1226 C CA . GLY A 1 76 ? 7.967 -28.955 35.677 1.00 39.70 76 GLY A CA 1
ATOM 1227 C C . GLY A 1 76 ? 7.754 -28.656 34.197 1.00 37.00 76 GLY A C 1
ATOM 1228 O O . GLY A 1 76 ? 7.185 -29.458 33.459 1.00 37.77 76 GLY A O 1
ATOM 1232 N N . ILE A 1 77 ? 8.211 -27.491 33.762 1.00 33.46 77 ILE A N 1
ATOM 1233 C CA . ILE A 1 77 ? 8.004 -27.042 32.385 1.00 34.20 77 ILE A CA 1
ATOM 1234 C C . ILE A 1 77 ? 8.767 -27.911 31.394 1.00 30.46 77 ILE A C 1
ATOM 1235 O O . ILE A 1 77 ? 8.205 -28.380 30.399 1.00 29.54 77 ILE A O 1
ATOM 1251 N N . THR A 1 78 ? 10.041 -28.159 31.682 1.00 29.91 78 THR A N 1
ATOM 1252 C CA . THR A 1 78 ? 10.842 -29.002 30.815 1.00 28.96 78 THR A CA 1
ATOM 1253 C C . THR A 1 78 ? 10.276 -30.427 30.771 1.00 29.55 78 THR A C 1
ATOM 1254 O O . THR A 1 78 ? 10.226 -31.045 29.712 1.00 26.55 78 THR A O 1
ATOM 1265 N N . GLY A 1 79 ? 9.803 -30.931 31.911 1.00 29.18 79 GLY A N 1
ATOM 1266 C CA . GLY A 1 79 ? 9.214 -32.260 31.969 1.00 30.56 79 GLY A CA 1
ATOM 1267 C C . GLY A 1 79 ? 7.914 -32.371 31.183 1.00 29.30 79 GLY A C 1
ATOM 1268 O O . GLY A 1 79 ? 7.585 -33.432 30.653 1.00 27.56 79 GLY A O 1
ATOM 1272 N N . LYS A 1 80 ? 7.163 -31.281 31.101 1.00 29.54 80 LYS A N 1
ATOM 1273 C CA . LYS A 1 80 ? 5.927 -31.298 30.324 1.00 29.57 80 LYS A CA 1
ATOM 1274 C C . LYS A 1 80 ? 6.217 -31.342 28.826 1.00 28.17 80 LYS A C 1
ATOM 1275 O O . LYS A 1 80 ? 5.532 -32.034 28.076 1.00 29.12 80 LYS A O 1
ATOM 1294 N N . VAL A 1 81 ? 7.245 -30.624 28.390 1.00 25.19 81 VAL A N 1
ATOM 1295 C CA . VAL A 1 81 ? 7.632 -30.664 26.982 1.00 24.43 81 VAL A CA 1
ATOM 1296 C C . VAL A 1 81 ? 8.086 -32.075 26.642 1.00 27.19 81 VAL A C 1
ATOM 1297 O O . VAL A 1 81 ? 7.775 -32.597 25.576 1.00 27.59 81 VAL A O 1
ATOM 1310 N N . PHE A 1 82 ? 8.821 -32.682 27.571 1.00 26.78 82 PHE A N 1
ATOM 1311 C CA . PHE A 1 82 ? 9.278 -34.065 27.448 1.00 29.58 82 PHE A CA 1
ATOM 1312 C C . PHE A 1 82 ? 8.091 -35.006 27.248 1.00 29.02 82 PHE A C 1
ATOM 1313 O O . PHE A 1 82 ? 8.085 -35.839 26.345 1.00 31.84 82 PHE A O 1
ATOM 1330 N N . GLN A 1 83 ? 7.075 -34.845 28.078 1.00 29.15 83 GLN A N 1
ATOM 1331 C CA . GLN A 1 83 ? 5.895 -35.715 28.063 1.00 28.94 83 GLN A CA 1
ATOM 1332 C C . GLN A 1 83 ? 5.057 -35.593 26.799 1.00 30.34 83 GLN A C 1
ATOM 1333 O O . GLN A 1 83 ? 4.695 -36.604 26.188 1.00 30.37 83 GLN A O 1
ATOM 1347 N N . ARG A 1 84 ? 4.740 -34.358 26.413 1.00 29.09 84 ARG A N 1
ATOM 1348 C CA . ARG A 1 84 ? 3.786 -34.122 25.330 1.00 28.42 84 ARG A CA 1
ATOM 1349 C C . ARG A 1 84 ? 4.432 -33.904 23.982 1.00 28.59 84 ARG A C 1
ATOM 1350 O O . ARG A 1 84 ? 3.762 -34.019 22.956 1.00 29.27 84 ARG A O 1
ATOM 1371 N N . GLY A 1 85 ? 5.719 -33.562 23.978 1.00 26.33 85 GLY A N 1
ATOM 1372 C CA . GLY A 1 85 ? 6.412 -33.346 22.728 1.00 26.65 85 GLY A CA 1
ATOM 1373 C C . GLY A 1 85 ? 5.904 -32.089 22.039 1.00 28.31 85 GLY A C 1
ATOM 1374 O O . GLY A 1 85 ? 5.912 -31.988 20.817 1.00 30.46 85 GLY A O 1
ATOM 1378 N N . ILE A 1 86 ? 5.446 -31.132 22.837 1.00 27.99 86 ILE A N 1
ATOM 1379 C CA . ILE A 1 86 ? 5.069 -29.825 22.314 1.00 28.41 86 ILE A CA 1
ATOM 1380 C C . ILE A 1 86 ? 5.758 -28.733 23.124 1.00 27.78 86 ILE A C 1
ATOM 1381 O O . ILE A 1 86 ? 5.996 -28.897 24.323 1.00 28.51 86 ILE A O 1
ATOM 1397 N N . PRO A 1 87 ? 6.105 -27.620 22.467 1.00 25.83 87 PRO A N 1
ATOM 1398 C CA . PRO A 1 87 ? 6.898 -26.613 23.178 1.00 26.01 87 PRO A CA 1
ATOM 1399 C C . PRO A 1 87 ? 6.103 -25.820 24.203 1.00 27.48 87 PRO A C 1
ATOM 1400 O O . PRO A 1 87 ? 4.850 -25.741 24.133 1.00 28.13 87 PRO A O 1
ATOM 1411 N N . LEU A 1 88 ? 6.835 -25.233 25.146 1.00 25.56 88 LEU A N 1
ATOM 1412 C CA . LEU A 1 88 ? 6.259 -24.254 26.057 1.00 26.31 88 LEU A CA 1
ATOM 1413 C C . LEU A 1 88 ? 7.046 -22.944 26.001 1.00 28.76 88 LEU A C 1
ATOM 1414 O O . LEU A 1 88 ? 8.283 -22.938 25.970 1.00 29.71 88 LEU A O 1
ATOM 1430 N N . VAL A 1 89 ? 6.305 -21.846 26.013 1.00 26.47 89 VAL A N 1
ATOM 1431 C CA . VAL A 1 89 ? 6.862 -20.496 25.978 1.00 28.43 89 VAL A CA 1
ATOM 1432 C C . VAL A 1 89 ? 6.265 -19.753 27.168 1.00 28.80 89 VAL A C 1
ATOM 1433 O O . VAL A 1 89 ? 5.074 -19.417 27.155 1.00 31.49 89 VAL A O 1
ATOM 1446 N N . ILE A 1 90 ? 7.072 -19.527 28.211 1.00 30.63 90 ILE A N 1
ATOM 1447 C CA . ILE A 1 90 ? 6.556 -19.006 29.480 1.00 31.06 90 ILE A CA 1
ATOM 1448 C C . ILE A 1 90 ? 7.148 -17.657 29.810 1.00 32.49 90 ILE A C 1
ATOM 1449 O O . ILE A 1 90 ? 8.280 -17.581 30.266 1.00 32.60 90 ILE A O 1
ATOM 1465 N N . PRO A 1 91 ? 6.381 -16.585 29.589 1.00 34.61 91 PRO A N 1
ATOM 1466 C CA . PRO A 1 91 ? 6.827 -15.237 29.931 1.00 36.69 91 PRO A CA 1
ATOM 1467 C C . PRO A 1 91 ? 6.926 -15.085 31.445 1.00 37.05 91 PRO A C 1
ATOM 1468 O O . PRO A 1 91 ? 6.183 -15.752 32.167 1.00 36.61 91 PRO A O 1
ATOM 1479 N N . ASN A 1 92 ? 7.846 -14.247 31.916 1.00 40.34 92 ASN A N 1
ATOM 1480 C CA . ASN A 1 92 ? 7.931 -13.944 33.340 1.00 44.19 92 ASN A CA 1
ATOM 1481 C C . ASN A 1 92 ? 7.932 -15.223 34.171 1.00 44.65 92 ASN A C 1
ATOM 1482 O O . ASN A 1 92 ? 7.163 -15.354 35.143 1.00 43.89 92 ASN A O 1
ATOM 1493 N N . VAL A 1 93 ? 8.805 -16.156 33.786 1.00 41.40 93 VAL A N 1
ATOM 1494 C CA . VAL A 1 93 ? 8.761 -17.522 34.300 1.00 43.70 93 VAL A CA 1
ATOM 1495 C C . VAL A 1 93 ? 9.019 -17.544 35.799 1.00 47.27 93 VAL A C 1
ATOM 1496 O O . VAL A 1 93 ? 8.553 -18.433 36.507 1.00 50.14 93 VAL A O 1
ATOM 1509 N N . LYS A 1 94 ? 9.758 -16.545 36.264 1.00 47.12 94 LYS A N 1
ATOM 1510 C CA . LYS A 1 94 ? 10.132 -16.422 37.663 1.00 51.25 94 LYS A CA 1
ATOM 1511 C C . LYS A 1 94 ? 8.886 -16.578 38.537 1.00 53.65 94 LYS A C 1
ATOM 1512 O O . LYS A 1 94 ? 8.943 -17.181 39.615 1.00 53.56 94 LYS A O 1
ATOM 1531 N N . HIS A 1 95 ? 7.755 -16.068 38.050 1.00 55.47 95 HIS A N 1
ATOM 1532 C CA . HIS A 1 95 ? 6.527 -16.005 38.849 1.00 55.31 95 HIS A CA 1
ATOM 1533 C C . HIS A 1 95 ? 5.443 -16.961 38.375 1.00 54.16 95 HIS A C 1
ATOM 1534 O O . HIS A 1 95 ? 4.271 -16.818 38.746 1.00 55.01 95 HIS A O 1
ATOM 1547 N N . ASN A 1 96 ? 5.827 -17.946 37.576 1.00 51.55 96 ASN A N 1
ATOM 1548 C CA . ASN A 1 96 ? 4.866 -18.890 37.036 1.00 52.46 96 ASN A CA 1
ATOM 1549 C C . ASN A 1 96 ? 4.636 -20.084 37.954 1.00 53.35 96 ASN A C 1
ATOM 1550 O O . ASN A 1 96 ? 5.580 -20.644 38.504 1.00 53.68 96 ASN A O 1
ATOM 1561 N N . SER A 1 97 ? 3.376 -20.486 38.088 1.00 52.96 97 SER A N 1
ATOM 1562 C CA . SER A 1 97 ? 2.993 -21.531 39.035 1.00 53.44 97 SER A CA 1
ATOM 1563 C C . SER A 1 97 ? 3.554 -22.916 38.692 1.00 53.74 97 SER A C 1
ATOM 1564 O O . SER A 1 97 ? 3.677 -23.768 39.573 1.00 54.95 97 SER A O 1
ATOM 1572 N N . ALA A 1 98 ? 3.876 -23.145 37.420 1.00 52.88 98 ALA A N 1
ATOM 1573 C CA . ALA A 1 98 ? 4.338 -24.459 36.970 1.00 51.62 98 ALA A CA 1
ATOM 1574 C C . ALA A 1 98 ? 5.861 -24.560 36.964 1.00 50.08 98 ALA A C 1
ATOM 1575 O O . ALA A 1 98 ? 6.421 -25.619 36.688 1.00 49.18 98 ALA A O 1
ATOM 1582 N N . PHE A 1 99 ? 6.527 -23.460 37.277 1.00 46.47 99 PHE A N 1
ATOM 1583 C CA . PHE A 1 99 ? 7.985 -23.425 37.277 1.00 48.50 99 PHE A CA 1
ATOM 1584 C C . PHE A 1 99 ? 8.553 -24.183 38.474 1.00 51.49 99 PHE A C 1
ATOM 1585 O O . PHE A 1 99 ? 8.414 -23.756 39.613 1.00 53.47 99 PHE A O 1
ATOM 1602 N N . ALA A 1 100 ? 9.197 -25.314 38.212 1.00 53.94 100 ALA A N 1
ATOM 1603 C CA . ALA A 1 100 ? 9.704 -26.159 39.287 1.00 56.97 100 ALA A CA 1
ATOM 1604 C C . ALA A 1 100 ? 11.018 -25.616 39.802 1.00 61.67 100 ALA A C 1
ATOM 1605 O O . ALA A 1 100 ? 11.529 -26.064 40.833 1.00 62.95 100 ALA A O 1
ATOM 1612 N N . ASN A 1 101 ? 11.556 -24.641 39.078 1.00 62.10 101 ASN A N 1
ATOM 1613 C CA . ASN A 1 101 ? 12.808 -24.012 39.453 1.00 65.08 101 ASN A CA 1
ATOM 1614 C C . ASN A 1 101 ? 13.739 -25.030 40.073 1.00 70.28 101 ASN A C 1
ATOM 1615 O O . ASN A 1 101 ? 14.289 -24.807 41.146 1.00 73.01 101 ASN A O 1
ATOM 1626 N N . LYS A 1 102 ? 13.894 -26.161 39.401 1.00 74.94 102 LYS A N 1
ATOM 1627 C CA . LYS A 1 102 ? 14.675 -27.258 39.945 1.00 78.98 102 LYS A CA 1
ATOM 1628 C C . LYS A 1 102 ? 16.076 -26.778 40.300 1.00 80.18 102 LYS A C 1
ATOM 1629 O O . LYS A 1 102 ? 16.598 -27.071 41.385 1.00 80.89 102 LYS A O 1
ATOM 1648 N N . THR A 1 103 ? 16.667 -26.018 39.385 1.00 80.48 103 THR A N 1
ATOM 1649 C CA . THR A 1 103 ? 18.050 -25.580 39.507 1.00 80.68 103 THR A CA 1
ATOM 1650 C C . THR A 1 103 ? 18.199 -24.330 40.358 1.00 79.08 103 THR A C 1
ATOM 1651 O O . THR A 1 103 ? 19.293 -23.781 40.472 1.00 80.03 103 THR A O 1
ATOM 1662 N N . GLY A 1 104 ? 17.102 -23.867 40.945 1.00 75.84 104 GLY A N 1
ATOM 1663 C CA . GLY A 1 104 ? 17.146 -22.674 41.768 1.00 71.52 104 GLY A CA 1
ATOM 1664 C C . GLY A 1 104 ? 17.596 -21.449 40.989 1.00 64.71 104 GLY A C 1
ATOM 1665 O O . GLY A 1 104 ? 17.906 -20.421 41.590 1.00 63.00 104 GLY A O 1
ATOM 1669 N N . ILE A 1 105 ? 17.615 -21.545 39.656 1.00 60.43 105 ILE A N 1
ATOM 1670 C CA . ILE A 1 105 ? 17.992 -20.406 38.826 1.00 55.53 105 ILE A CA 1
ATOM 1671 C C . ILE A 1 105 ? 17.027 -19.263 39.071 1.00 54.88 105 ILE A C 1
ATOM 1672 O O . ILE A 1 105 ? 17.370 -18.102 38.868 1.00 52.55 105 ILE A O 1
ATOM 1688 N N . GLY A 1 106 ? 15.818 -19.598 39.513 1.00 54.88 106 GLY A N 1
ATOM 1689 C CA . GLY A 1 106 ? 14.797 -18.599 39.767 1.00 56.96 106 GLY A CA 1
ATOM 1690 C C . GLY A 1 106 ? 15.305 -17.319 40.406 1.00 57.98 106 GLY A C 1
ATOM 1691 O O . GLY A 1 106 ? 15.033 -16.224 39.918 1.00 57.97 106 GLY A O 1
ATOM 1695 N N . ARG A 1 107 ? 16.045 -17.450 41.503 1.00 61.03 107 ARG A N 1
ATOM 1696 C CA . ARG A 1 107 ? 16.480 -16.285 42.271 1.00 63.09 107 ARG A CA 1
ATOM 1697 C C . ARG A 1 107 ? 17.460 -15.414 41.492 1.00 63.14 107 ARG A C 1
ATOM 1698 O O . ARG A 1 107 ? 17.691 -14.262 41.850 1.00 64.19 107 ARG A O 1
ATOM 1719 N N . LEU A 1 108 ? 18.040 -15.977 40.436 1.00 63.79 108 LEU A N 1
ATOM 1720 C CA . LEU A 1 108 ? 18.979 -15.250 39.584 1.00 65.20 108 LEU A CA 1
ATOM 1721 C C . LEU A 1 108 ? 18.280 -14.567 38.405 1.00 62.43 108 LEU A C 1
ATOM 1722 O O . LEU A 1 108 ? 18.830 -13.643 37.803 1.00 60.24 108 LEU A O 1
ATOM 1738 N N . LEU A 1 109 ? 17.076 -15.030 38.077 1.00 61.61 109 LEU A N 1
ATOM 1739 C CA . LEU A 1 109 ? 16.287 -14.437 37.001 1.00 59.63 109 LEU A CA 1
ATOM 1740 C C . LEU A 1 109 ? 15.631 -13.132 37.441 1.00 59.48 109 LEU A C 1
ATOM 1741 O O . LEU A 1 109 ? 15.339 -12.946 38.625 1.00 59.67 109 LEU A O 1
ATOM 1757 N N . THR A 1 110 ? 15.413 -12.232 36.483 1.00 58.63 110 THR A N 1
ATOM 1758 C CA . THR A 1 110 ? 14.573 -11.053 36.688 1.00 58.62 110 THR A CA 1
ATOM 1759 C C . THR A 1 110 ? 13.149 -11.395 36.288 1.00 59.00 110 THR A C 1
ATOM 1760 O O . THR A 1 110 ? 12.880 -12.497 35.819 1.00 58.82 110 THR A O 1
ATOM 1771 N N . GLU A 1 111 ? 12.238 -10.444 36.450 1.00 61.21 111 GLU A N 1
ATOM 1772 C CA . GLU A 1 111 ? 10.849 -10.672 36.080 1.00 62.81 111 GLU A CA 1
ATOM 1773 C C . GLU A 1 111 ? 10.662 -10.672 34.561 1.00 58.31 111 GLU A C 1
ATOM 1774 O O . GLU A 1 111 ? 9.629 -11.114 34.056 1.00 56.50 111 GLU A O 1
ATOM 1786 N N . LYS A 1 112 ? 11.666 -10.194 33.831 1.00 55.38 112 LYS A N 1
ATOM 1787 C CA . LYS A 1 112 ? 11.570 -10.123 32.374 1.00 54.08 112 LYS A CA 1
ATOM 1788 C C . LYS A 1 112 ? 11.994 -11.426 31.697 1.00 46.99 112 LYS A C 1
ATOM 1789 O O . LYS A 1 112 ? 11.701 -11.641 30.518 1.00 45.28 112 LYS A O 1
ATOM 1808 N N . HIS A 1 113 ? 12.672 -12.303 32.434 1.00 42.59 113 HIS A N 1
ATOM 1809 C CA . HIS A 1 113 ? 13.124 -13.566 31.844 1.00 41.64 113 HIS A CA 1
ATOM 1810 C C . HIS A 1 113 ? 11.957 -14.452 31.455 1.00 40.05 113 HIS A C 1
ATOM 1811 O O . HIS A 1 113 ? 11.033 -14.661 32.243 1.00 40.84 113 HIS A O 1
ATOM 1824 N N . ALA A 1 114 ? 12.010 -14.976 30.235 1.00 34.49 114 ALA A N 1
ATOM 1825 C CA . ALA A 1 114 ? 11.097 -16.027 29.812 1.00 32.55 114 ALA A CA 1
ATOM 1826 C C . ALA A 1 114 ? 11.846 -17.351 29.719 1.00 32.25 114 ALA A C 1
ATOM 1827 O O . ALA A 1 114 ? 13.073 -17.387 29.587 1.00 31.52 114 ALA A O 1
ATOM 1834 N N . LEU A 1 115 ? 11.089 -18.440 29.784 1.00 30.36 115 LEU A N 1
ATOM 1835 C CA . LEU A 1 115 ? 11.620 -19.770 29.562 1.00 28.45 115 LEU A CA 1
ATOM 1836 C C . LEU A 1 115 ? 11.015 -20.293 28.264 1.00 28.20 115 LEU A C 1
ATOM 1837 O O . LEU A 1 115 ? 9.797 -20.258 28.088 1.00 29.52 115 LEU A O 1
ATOM 1853 N N . ILE A 1 116 ? 11.854 -20.746 27.343 1.00 25.07 116 ILE A N 1
ATOM 1854 C CA . ILE A 1 116 ? 11.348 -21.432 26.153 1.00 27.41 116 ILE A CA 1
ATOM 1855 C C . ILE A 1 116 ? 11.963 -22.821 26.112 1.00 26.30 116 ILE A C 1
ATOM 1856 O O . ILE A 1 116 ? 13.180 -22.965 26.162 1.00 26.05 116 ILE A O 1
ATOM 1872 N N . ALA A 1 117 ? 11.114 -23.834 26.024 1.00 24.95 117 ALA A N 1
ATOM 1873 C CA . ALA A 1 117 ? 11.567 -25.209 25.996 1.00 26.37 117 ALA A CA 1
ATOM 1874 C C . ALA A 1 117 ? 10.948 -25.888 24.784 1.00 25.81 117 ALA A C 1
ATOM 1875 O O . ALA A 1 117 ? 9.724 -25.823 24.579 1.00 24.82 117 ALA A O 1
ATOM 1882 N N . ALA A 1 118 ? 11.793 -26.516 23.972 1.00 23.81 118 ALA A N 1
ATOM 1883 C CA . ALA A 1 118 ? 11.339 -27.154 22.743 1.00 22.75 118 ALA A CA 1
ATOM 1884 C C . ALA A 1 118 ? 11.836 -28.588 22.686 1.00 21.93 118 ALA A C 1
ATOM 1885 O O . ALA A 1 118 ? 12.977 -28.893 23.089 1.00 22.14 118 ALA A O 1
ATOM 1892 N N . PRO A 1 119 ? 10.998 -29.474 22.151 1.00 22.87 119 PRO A N 1
ATOM 1893 C CA . PRO A 1 119 ? 11.363 -30.889 22.087 1.00 23.61 119 PRO A CA 1
ATOM 1894 C C . PRO A 1 119 ? 12.395 -31.148 20.991 1.00 24.14 119 PRO A C 1
ATOM 1895 O O . PRO A 1 119 ? 12.469 -30.430 19.979 1.00 24.86 119 PRO A O 1
ATOM 1906 N N . ILE A 1 120 ? 13.201 -32.171 21.237 1.00 23.55 120 ILE A N 1
ATOM 1907 C CA . ILE A 1 120 ? 14.163 -32.687 20.284 1.00 23.59 120 ILE A CA 1
ATOM 1908 C C . ILE A 1 120 ? 13.662 -34.076 19.916 1.00 25.48 120 ILE A C 1
ATOM 1909 O O . ILE A 1 120 ? 13.679 -34.984 20.754 1.00 25.70 120 ILE A O 1
ATOM 1925 N N . LYS A 1 121 ? 13.211 -34.228 18.673 1.00 23.60 121 LYS A N 1
ATOM 1926 C CA . LYS A 1 121 ? 12.525 -35.441 18.234 1.00 24.67 121 LYS A CA 1
ATOM 1927 C C . LYS A 1 121 ? 13.263 -36.190 17.141 1.00 23.97 121 LYS A C 1
ATOM 1928 O O . LYS A 1 121 ? 13.768 -35.587 16.192 1.00 23.73 121 LYS A O 1
ATOM 1947 N N . VAL A 1 122 ? 13.284 -37.509 17.286 1.00 27.20 122 VAL A N 1
ATOM 1948 C CA . VAL A 1 122 ? 13.809 -38.407 16.272 1.00 27.03 122 VAL A CA 1
ATOM 1949 C C . VAL A 1 122 ? 12.695 -39.373 15.864 1.00 27.76 122 VAL A C 1
ATOM 1950 O O . VAL A 1 122 ? 12.170 -40.153 16.695 1.00 28.55 122 VAL A O 1
ATOM 1963 N N . GLY A 1 123 ? 12.332 -39.326 14.591 1.00 28.05 123 GLY A N 1
ATOM 1964 C CA . GLY A 1 123 ? 11.212 -40.118 14.096 1.00 29.87 123 GLY A CA 1
ATOM 1965 C C . GLY A 1 123 ? 9.913 -39.726 14.791 1.00 30.65 123 GLY A C 1
ATOM 1966 O O . GLY A 1 123 ? 9.009 -40.550 14.957 1.00 33.48 123 GLY A O 1
ATOM 1970 N N . GLY A 1 124 ? 9.823 -38.467 15.220 1.00 29.92 124 GLY A N 1
ATOM 1971 C CA . GLY A 1 124 ? 8.644 -37.998 15.922 1.00 31.16 124 GLY A CA 1
ATOM 1972 C C . GLY A 1 124 ? 8.606 -38.351 17.405 1.00 31.55 124 GLY A C 1
ATOM 1973 O O . GLY A 1 124 ? 7.691 -37.942 18.108 1.00 34.12 124 GLY A O 1
ATOM 1977 N N . GLU A 1 125 ? 9.590 -39.097 17.894 1.00 32.78 125 GLU A N 1
ATOM 1978 C CA . GLU A 1 125 ? 9.645 -39.434 19.319 1.00 34.73 125 GLU A CA 1
ATOM 1979 C C . GLU A 1 125 ? 10.556 -38.479 20.065 1.00 30.37 125 GLU A C 1
ATOM 1980 O O . GLU A 1 125 ? 11.653 -38.177 19.589 1.00 28.58 125 GLU A O 1
ATOM 1992 N N . VAL A 1 126 ? 10.134 -38.039 21.247 1.00 28.52 126 VAL A N 1
ATOM 1993 C CA . VAL A 1 126 ? 10.974 -37.133 22.047 1.00 27.85 126 VAL A CA 1
ATOM 1994 C C . VAL A 1 126 ? 12.220 -37.839 22.601 1.00 30.80 126 VAL A C 1
ATOM 1995 O O . VAL A 1 126 ? 12.134 -38.819 23.350 1.00 31.86 126 VAL A O 1
ATOM 2008 N N . LYS A 1 127 ? 13.381 -37.319 22.236 1.00 28.36 127 LYS A N 1
ATOM 2009 C CA . LYS A 1 127 ? 14.646 -37.855 22.706 1.00 29.29 127 LYS A CA 1
ATOM 2010 C C . LYS A 1 127 ? 15.388 -36.846 23.568 1.00 28.01 127 LYS A C 1
ATOM 2011 O O . LYS A 1 127 ? 16.431 -37.155 24.125 1.00 30.03 127 LYS A O 1
ATOM 2030 N N . GLY A 1 128 ? 14.873 -35.621 23.638 1.00 28.11 128 GLY A N 1
ATOM 2031 C CA . GLY A 1 128 ? 15.473 -34.602 24.476 1.00 25.88 128 GLY A CA 1
ATOM 2032 C C . GLY A 1 128 ? 14.677 -33.310 24.459 1.00 24.77 128 GLY A C 1
ATOM 2033 O O . GLY A 1 128 ? 13.620 -33.202 23.817 1.00 25.30 128 GLY A O 1
ATOM 2037 N N . VAL A 1 129 ? 15.179 -32.326 25.190 1.00 23.17 129 VAL A N 1
ATOM 2038 C CA . VAL A 1 129 ? 14.568 -30.994 25.215 1.00 24.78 129 VAL A CA 1
ATOM 2039 C C . VAL A 1 129 ? 15.678 -29.962 25.252 1.00 24.82 129 VAL A C 1
ATOM 2040 O O . VAL A 1 129 ? 16.693 -30.175 25.922 1.00 26.46 129 VAL A O 1
ATOM 2053 N N . ILE A 1 130 ? 15.517 -28.867 24.510 1.00 22.07 130 ILE A N 1
ATOM 2054 C CA . ILE A 1 130 ? 16.413 -27.727 24.684 1.00 22.16 130 ILE A CA 1
ATOM 2055 C C . ILE A 1 130 ? 15.617 -26.644 25.381 1.00 23.52 130 ILE A C 1
ATOM 2056 O O . ILE A 1 130 ? 14.499 -26.322 24.969 1.00 23.49 130 ILE A O 1
ATOM 2072 N N . THR A 1 131 ? 16.1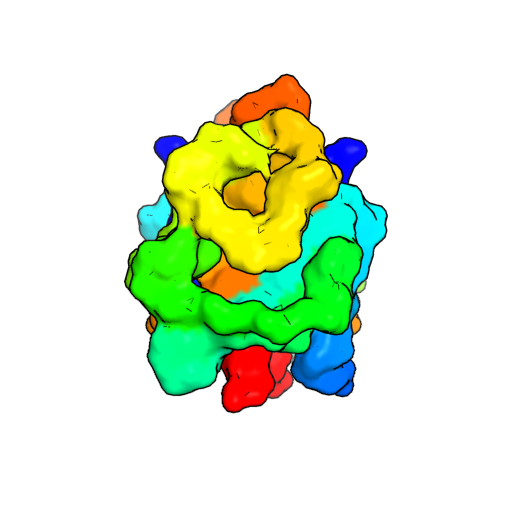94 -26.114 26.460 1.00 25.04 131 THR A N 1
ATOM 2073 C CA . THR A 1 131 ? 15.548 -25.111 27.290 1.00 24.75 131 THR A CA 1
ATOM 2074 C C . THR A 1 131 ? 16.446 -23.886 27.398 1.00 27.92 131 THR A C 1
ATOM 2075 O O . THR A 1 131 ? 17.647 -24.003 27.692 1.00 29.21 131 THR A O 1
ATOM 2086 N N . ILE A 1 132 ? 15.870 -22.717 27.170 1.00 25.45 132 ILE A N 1
ATOM 2087 C CA . ILE A 1 132 ? 16.631 -21.477 27.255 1.00 26.12 132 ILE A CA 1
ATOM 2088 C C . ILE A 1 132 ? 15.906 -20.454 28.117 1.00 27.40 132 ILE A C 1
ATOM 2089 O O . ILE A 1 132 ? 14.685 -20.479 28.236 1.00 26.68 132 ILE A O 1
ATOM 2105 N N . PHE A 1 133 ? 16.674 -19.555 28.717 1.00 29.36 133 PHE A N 1
ATOM 2106 C CA . PHE A 1 133 ? 16.123 -18.457 29.485 1.00 30.46 133 PHE A CA 1
ATOM 2107 C C . PHE A 1 133 ? 16.631 -17.154 28.867 1.00 32.26 133 PHE A C 1
ATOM 2108 O O . PHE A 1 133 ? 17.828 -17.015 28.583 1.00 35.96 133 PHE A O 1
ATOM 2125 N N . LYS A 1 134 ? 15.737 -16.206 28.640 1.00 33.55 134 LYS A N 1
ATOM 2126 C CA . LYS A 1 134 ? 16.129 -14.958 28.023 1.00 35.58 134 LYS A CA 1
ATOM 2127 C C . LYS A 1 134 ? 15.121 -13.856 28.337 1.00 37.56 134 LYS A C 1
ATOM 2128 O O . LYS A 1 134 ? 13.924 -14.109 28.391 1.00 36.91 134 LYS A O 1
ATOM 2147 N N . GLU A 1 135 ? 15.614 -12.641 28.544 1.00 40.22 135 GLU A N 1
ATOM 2148 C CA . GLU A 1 135 ? 14.750 -11.494 28.811 1.00 45.62 135 GLU A CA 1
ATOM 2149 C C . GLU A 1 135 ? 14.062 -10.972 27.550 1.00 44.93 135 GLU A C 1
ATOM 2150 O O . GLU A 1 135 ? 14.676 -10.860 26.495 1.00 44.50 135 GLU A O 1
ATOM 2162 N N . PHE A 1 136 ? 12.793 -10.614 27.694 1.00 44.87 136 PHE A N 1
ATOM 2163 C CA . PHE A 1 136 ? 12.012 -10.012 26.623 1.00 46.66 136 PHE A CA 1
ATOM 2164 C C . PHE A 1 136 ? 11.209 -8.862 27.203 1.00 55.36 136 PHE A C 1
ATOM 2165 O O . PHE A 1 136 ? 10.842 -8.887 28.382 1.00 55.20 136 PHE A O 1
ATOM 2182 N N . SER A 1 137 ? 10.915 -7.875 26.363 1.00 62.80 137 SER A N 1
ATOM 2183 C CA . SER A 1 137 ? 10.189 -6.685 26.789 1.00 69.65 137 SER A CA 1
ATOM 2184 C C . SER A 1 137 ? 8.743 -6.649 26.284 1.00 74.87 137 SER A C 1
ATOM 2185 O O . SER A 1 137 ? 8.034 -5.671 26.512 1.00 72.50 137 SER A O 1
ATOM 2193 N N . ASP A 1 138 ? 8.312 -7.706 25.597 1.00 80.89 138 ASP A N 1
ATOM 2194 C CA . ASP A 1 138 ? 6.918 -7.827 25.164 1.00 86.77 138 ASP A CA 1
ATOM 2195 C C . ASP A 1 138 ? 6.610 -9.232 24.651 1.00 88.36 138 ASP A C 1
ATOM 2196 O O . ASP A 1 138 ? 7.482 -9.909 24.105 1.00 88.00 138 ASP A O 1
ATOM 2205 N N . LYS A 1 139 ? 5.361 -9.656 24.823 1.00 89.19 139 LYS A N 1
ATOM 2206 C CA . LYS A 1 139 ? 4.947 -11.008 24.459 1.00 90.26 139 LYS A CA 1
ATOM 2207 C C . LYS A 1 139 ? 5.141 -11.299 22.975 1.00 89.27 139 LYS A C 1
ATOM 2208 O O . LYS A 1 139 ? 5.268 -12.456 22.573 1.00 89.46 139 LYS A O 1
ATOM 2227 N N . GLU A 1 140 ? 5.166 -10.250 22.161 1.00 87.81 140 GLU A N 1
ATOM 2228 C CA . GLU A 1 140 ? 5.217 -10.423 20.715 1.00 86.70 140 GLU A CA 1
ATOM 2229 C C . GLU A 1 140 ? 6.571 -10.950 20.242 1.00 80.75 140 GLU A C 1
ATOM 2230 O O . GLU A 1 140 ? 6.643 -11.993 19.597 1.00 82.37 140 GLU A O 1
ATOM 2242 N N . SER A 1 141 ? 7.638 -10.229 20.562 1.00 73.91 141 SER A N 1
ATOM 2243 C CA . SER A 1 141 ? 8.989 -10.654 20.205 1.00 69.39 141 SER A CA 1
ATOM 2244 C C . SER A 1 141 ? 9.346 -12.016 20.818 1.00 63.88 141 SER A C 1
ATOM 2245 O O . SER A 1 141 ? 10.232 -12.715 20.334 1.00 61.03 141 SER A O 1
ATOM 2253 N N . LEU A 1 142 ? 8.664 -12.381 21.895 1.00 60.76 142 LEU A N 1
ATOM 2254 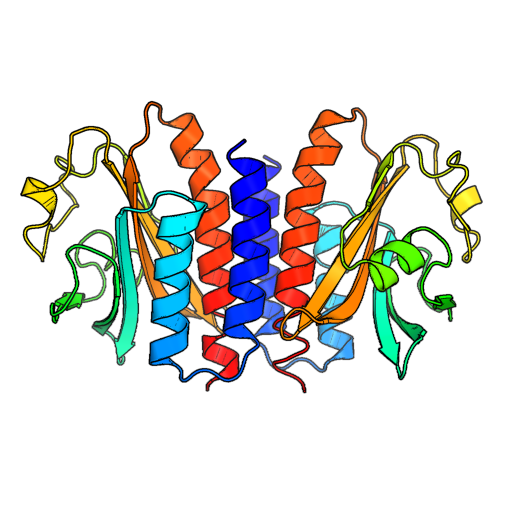C CA . LEU A 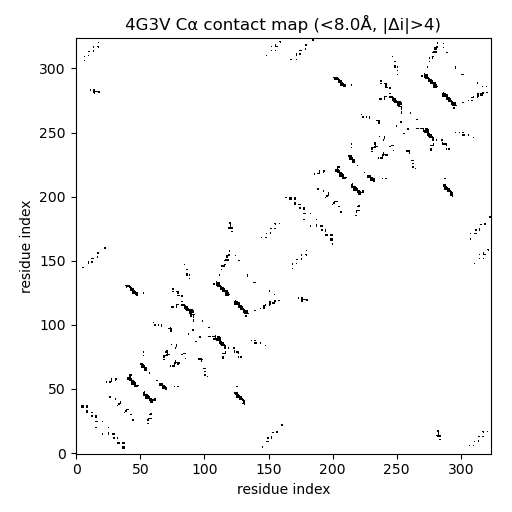1 142 ? 8.871 -13.683 22.508 1.00 56.28 142 LEU A CA 1
ATOM 2255 C C . LEU A 1 142 ? 8.339 -14.779 21.584 1.00 54.72 142 LEU A C 1
ATOM 2256 O O . LEU A 1 142 ? 8.974 -15.820 21.405 1.00 50.16 142 LEU A O 1
ATOM 2272 N N . GLU A 1 143 ? 7.178 -14.533 20.984 1.00 58.93 143 GLU A N 1
ATOM 2273 C CA . GLU A 1 143 ? 6.567 -15.506 20.084 1.00 63.17 143 GLU A CA 1
ATOM 2274 C C . GLU A 1 143 ? 7.429 -15.744 18.847 1.00 60.23 143 GLU A C 1
ATOM 2275 O O . GLU A 1 143 ? 7.559 -16.876 18.377 1.00 59.16 143 GLU A O 1
ATOM 2287 N N . ASN A 1 144 ? 8.031 -14.684 18.325 1.00 59.87 144 ASN A N 1
ATOM 2288 C CA . ASN A 1 144 ? 8.910 -14.821 17.173 1.00 61.12 144 ASN A CA 1
ATOM 2289 C C . ASN A 1 144 ? 10.151 -15.636 17.518 1.00 56.95 144 ASN A C 1
ATOM 2290 O O . ASN A 1 144 ? 10.588 -16.498 16.751 1.00 58.97 144 ASN A O 1
ATOM 2301 N N . PHE A 1 145 ? 10.712 -15.366 18.690 1.00 49.54 145 PHE A N 1
ATOM 2302 C CA . PHE A 1 145 ? 11.921 -16.037 19.122 1.00 42.69 145 PHE A CA 1
ATOM 2303 C C . PHE A 1 145 ? 11.658 -17.529 19.310 1.00 40.11 145 PHE A C 1
ATOM 2304 O O . PHE A 1 145 ? 12.515 -18.376 19.010 1.00 39.23 145 PHE A O 1
ATOM 2321 N N . TYR A 1 146 ? 10.462 -17.859 19.784 1.00 36.66 146 TYR A N 1
ATOM 2322 C CA . TYR A 1 146 ? 10.115 -19.243 20.009 1.00 36.41 146 TYR A CA 1
ATOM 2323 C C . TYR A 1 146 ? 10.279 -20.068 18.734 1.00 32.82 146 TYR A C 1
ATOM 2324 O O . TYR A 1 146 ? 10.731 -21.207 18.793 1.00 35.76 146 TYR A O 1
ATOM 2342 N N . GLN A 1 147 ? 9.910 -19.510 17.586 1.00 31.60 147 GLN A N 1
ATOM 2343 C CA . GLN A 1 147 ? 9.963 -20.269 16.332 1.00 31.83 147 GLN A CA 1
ATOM 2344 C C . GLN A 1 147 ? 11.398 -20.727 16.085 1.00 30.79 147 GLN A C 1
ATOM 2345 O O . GLN A 1 147 ? 11.656 -21.872 15.679 1.00 28.62 147 GLN A O 1
ATOM 2359 N N . THR A 1 148 ? 12.340 -19.836 16.347 1.00 27.66 148 THR A N 1
ATOM 2360 C CA . THR A 1 148 ? 13.741 -20.151 16.120 1.00 28.34 148 THR A CA 1
ATOM 2361 C C . THR A 1 148 ? 14.267 -21.222 17.084 1.00 24.71 148 THR A C 1
ATOM 2362 O O . THR A 1 148 ? 15.009 -22.119 16.680 1.00 25.32 148 THR A O 1
ATOM 2373 N N . ILE A 1 149 ? 13.875 -21.168 18.351 1.00 24.79 149 ILE A N 1
ATOM 2374 C CA . ILE A 1 149 ? 14.278 -22.223 19.272 1.00 26.00 149 ILE A CA 1
ATOM 2375 C C . ILE A 1 149 ? 13.678 -23.562 18.816 1.00 26.07 149 ILE A C 1
ATOM 2376 O O . ILE A 1 149 ? 14.329 -24.618 18.896 1.00 25.27 149 ILE A O 1
ATOM 2392 N N . ASN A 1 150 ? 12.441 -23.539 18.329 1.00 24.27 150 ASN A N 1
ATOM 2393 C CA . ASN A 1 150 ? 11.856 -24.772 17.816 1.00 26.48 150 ASN A CA 1
ATOM 2394 C C . ASN A 1 150 ? 12.670 -25.334 16.648 1.00 25.53 150 ASN A C 1
ATOM 2395 O O . ASN A 1 150 ? 12.876 -26.546 16.552 1.00 23.21 150 ASN A O 1
ATOM 2406 N N . VAL A 1 151 ? 13.129 -24.454 15.766 1.00 26.07 151 VAL A N 1
ATOM 2407 C CA . VAL A 1 151 ? 13.963 -24.873 14.646 1.00 25.31 151 VAL A CA 1
ATOM 2408 C C . VAL A 1 151 ? 15.235 -25.529 15.167 1.00 24.72 151 VAL A C 1
ATOM 2409 O O . VAL A 1 151 ? 15.651 -26.572 14.672 1.00 24.89 151 VAL A O 1
ATOM 2422 N N . ILE A 1 152 ? 15.833 -24.941 16.201 1.00 23.46 152 ILE A N 1
ATOM 2423 C CA . ILE A 1 152 ? 17.071 -25.495 16.742 1.00 23.63 152 ILE A CA 1
ATOM 2424 C C . ILE A 1 152 ? 16.827 -26.879 17.358 1.00 22.07 152 ILE A C 1
ATOM 2425 O O . ILE A 1 152 ? 17.639 -27.781 17.202 1.00 22.40 152 ILE A O 1
ATOM 2441 N N . GLY A 1 153 ? 15.678 -27.074 17.993 1.00 22.14 153 GLY A N 1
ATOM 2442 C CA . GLY A 1 153 ? 15.332 -28.387 18.513 1.00 21.82 153 GLY A CA 1
ATOM 2443 C C . GLY A 1 153 ? 15.254 -29.433 17.410 1.00 21.96 153 GLY A C 1
ATOM 2444 O O . GLY A 1 153 ? 15.675 -30.581 17.579 1.00 22.36 153 GLY A O 1
ATOM 2448 N N . ASN A 1 154 ? 14.727 -29.034 16.262 1.00 21.27 154 ASN A N 1
ATOM 2449 C CA . ASN A 1 154 ? 14.674 -29.914 15.102 1.00 22.78 154 ASN A CA 1
ATOM 2450 C C . ASN A 1 154 ? 16.058 -30.238 14.513 1.00 23.65 154 ASN A C 1
ATOM 2451 O O . ASN A 1 154 ? 16.336 -31.390 14.144 1.00 22.74 154 ASN A O 1
ATOM 2462 N N . LEU A 1 155 ? 16.921 -29.227 14.420 1.00 22.18 155 LEU A N 1
ATOM 2463 C CA . LEU A 1 155 ? 18.290 -29.461 13.981 1.00 23.97 155 LEU A CA 1
ATOM 2464 C C . LEU A 1 155 ? 18.948 -30.442 14.928 1.00 21.74 155 LEU A C 1
ATOM 2465 O O . LEU A 1 155 ? 19.705 -31.329 14.510 1.00 22.12 155 LEU A O 1
ATOM 2481 N N . LEU A 1 156 ? 18.679 -30.286 16.216 1.00 23.44 156 LEU A N 1
ATOM 2482 C CA . LEU A 1 156 ? 19.254 -31.202 17.190 1.00 23.04 156 LEU A CA 1
ATOM 2483 C C . LEU A 1 156 ? 18.676 -32.625 17.030 1.00 22.11 156 LEU A C 1
ATOM 2484 O O . LEU A 1 156 ? 19.376 -33.616 17.237 1.00 25.03 156 LEU A O 1
ATOM 2500 N N . GLY A 1 157 ? 17.399 -32.727 16.672 1.00 20.85 157 GLY A N 1
ATOM 2501 C CA . GLY A 1 157 ? 16.798 -34.028 16.407 1.00 23.63 157 GLY A CA 1
ATOM 2502 C C . GLY A 1 157 ? 17.549 -34.748 15.292 1.00 23.84 157 GLY A C 1
ATOM 2503 O O . GLY A 1 157 ? 17.851 -35.928 15.383 1.00 24.05 157 GLY A O 1
ATOM 2507 N N . MET A 1 158 ? 17.869 -34.024 14.223 1.00 23.96 158 MET A N 1
ATOM 2508 C CA A MET A 1 158 ? 18.604 -34.640 13.140 0.22 24.10 158 MET A CA 1
ATOM 2509 C CA B MET A 1 158 ? 18.639 -34.578 13.113 0.78 23.60 158 MET A CA 1
ATOM 2510 C C . MET A 1 158 ? 19.998 -35.044 13.626 1.00 24.29 158 MET A C 1
ATOM 2511 O O . MET A 1 158 ? 20.477 -36.114 13.273 1.00 26.37 158 MET A O 1
ATOM 2538 N N . PHE A 1 159 ? 20.609 -34.216 14.471 1.00 23.22 159 PHE A N 1
ATOM 2539 C CA . PHE A 1 159 ? 21.928 -34.522 15.023 1.00 23.67 159 PHE A CA 1
ATOM 2540 C C . PHE A 1 159 ? 21.892 -35.793 15.878 1.00 25.56 159 PHE A C 1
ATOM 2541 O O . PHE A 1 159 ? 22.809 -36.626 15.807 1.00 25.33 159 PHE A O 1
ATOM 2558 N N . PHE A 1 160 ? 20.854 -35.936 16.698 1.00 25.34 160 PHE A N 1
ATOM 2559 C CA . PHE A 1 160 ? 20.707 -37.146 17.514 1.00 28.71 160 PHE A CA 1
ATOM 2560 C C . PHE A 1 160 ? 20.630 -38.407 16.632 1.00 30.56 160 PHE A C 1
ATOM 2561 O O . PHE A 1 160 ? 21.203 -39.463 16.964 1.00 30.39 160 PHE A O 1
ATOM 2578 N N . LYS A 1 161 ? 19.920 -38.300 15.514 1.00 28.64 161 LYS A N 1
ATOM 2579 C CA . LYS A 1 161 ? 19.831 -39.396 14.546 1.00 30.86 161 LYS A CA 1
ATOM 2580 C C . LYS A 1 161 ? 21.204 -39.658 13.913 1.00 32.12 161 LYS A C 1
ATOM 2581 O O . LYS A 1 161 ? 21.635 -40.809 13.776 1.00 32.86 161 LYS A O 1
ATOM 2600 N N . LEU A 1 162 ? 21.895 -38.579 13.551 1.00 32.98 162 LEU A N 1
ATOM 2601 C CA A LEU A 1 162 ? 23.215 -38.672 12.947 0.57 33.28 162 LEU A CA 1
ATOM 2602 C CA B LEU A 1 162 ? 23.225 -38.669 12.947 0.43 33.33 162 LEU A CA 1
ATOM 2603 C C . LEU A 1 162 ? 24.176 -39.460 13.834 1.00 33.76 162 LEU A C 1
ATOM 2604 O O . LEU A 1 162 ? 24.951 -40.290 13.351 1.00 35.86 162 LEU A O 1
ATOM 2633 N N . ARG A 1 163 ? 24.117 -39.191 15.129 1.00 31.12 163 ARG A N 1
ATOM 2634 C CA . ARG A 1 163 ? 25.071 -39.758 16.073 1.00 35.12 163 ARG A CA 1
ATOM 2635 C C . ARG A 1 163 ? 24.525 -40.981 16.805 1.00 39.75 163 ARG A C 1
ATOM 2636 O O . ARG A 1 163 ? 25.120 -41.447 17.776 1.00 41.67 163 ARG A O 1
ATOM 2657 N N . GLU A 1 164 ? 23.401 -41.503 16.329 1.00 41.12 164 GLU A N 1
ATOM 2658 C CA . GLU A 1 164 ? 22.854 -42.754 16.848 1.00 50.20 164 GLU A CA 1
ATOM 2659 C C . GLU A 1 164 ? 22.585 -42.687 18.344 1.00 58.44 164 GLU A C 1
ATOM 2660 O O . GLU A 1 164 ? 23.017 -43.596 19.086 1.00 63.59 164 GLU A O 1
ATOM 2672 N N . ARG B 1 3 ? -3.158 -19.390 10.002 1.00 63.09 3 ARG B N 1
ATOM 2673 C CA . ARG B 1 3 ? -1.911 -18.679 10.258 1.00 62.19 3 ARG B CA 1
ATOM 2674 C C . ARG B 1 3 ? -0.735 -19.406 9.607 1.00 57.64 3 ARG B C 1
ATOM 2675 O O . ARG B 1 3 ? -0.500 -20.599 9.841 1.00 54.50 3 ARG B O 1
ATOM 2695 N N . LEU B 1 4 ? -0.002 -18.665 8.787 1.00 54.60 4 LEU B N 1
ATOM 2696 C CA . LEU B 1 4 ? 1.101 -19.219 8.017 1.00 51.43 4 LEU B CA 1
ATOM 2697 C C . LEU B 1 4 ? 2.229 -19.663 8.933 1.00 48.48 4 LEU B C 1
ATOM 2698 O O . LEU B 1 4 ? 2.807 -20.734 8.738 1.00 47.28 4 LEU B O 1
ATOM 2714 N N . LYS B 1 5 ? 2.550 -18.851 9.936 1.00 49.30 5 LYS B N 1
ATOM 2715 C CA . LYS B 1 5 ? 3.643 -19.206 10.845 1.00 49.78 5 LYS B CA 1
ATOM 2716 C C . LYS B 1 5 ? 3.354 -20.548 11.509 1.00 44.64 5 LYS B C 1
ATOM 2717 O O . LYS B 1 5 ? 4.247 -21.379 11.691 1.00 44.02 5 LYS B O 1
ATOM 2736 N N . LEU B 1 6 ? 2.091 -20.774 11.842 1.00 44.02 6 LEU B N 1
ATOM 2737 C CA . LEU B 1 6 ? 1.703 -22.030 12.469 1.00 45.35 6 LEU B CA 1
ATOM 2738 C C . LEU B 1 6 ? 1.934 -23.211 11.524 1.00 43.12 6 LEU B C 1
ATOM 2739 O O . LEU B 1 6 ? 2.445 -24.257 11.933 1.00 41.25 6 LEU B O 1
ATOM 2755 N N . LYS B 1 7 ? 1.569 -23.036 10.259 1.00 41.64 7 LYS B N 1
ATOM 2756 C CA . LYS B 1 7 ? 1.806 -24.062 9.254 1.00 39.23 7 LYS B CA 1
ATOM 2757 C C . LYS B 1 7 ? 3.313 -24.270 9.044 1.00 36.45 7 LYS B C 1
ATOM 2758 O O . LYS B 1 7 ? 3.769 -25.390 8.783 1.00 35.36 7 LYS B O 1
ATOM 2777 N N . GLU B 1 8 ? 4.085 -23.194 9.161 1.00 34.71 8 GLU B N 1
ATOM 2778 C CA . GLU B 1 8 ? 5.538 -23.285 9.000 1.00 33.07 8 GLU B CA 1
ATOM 2779 C C . GLU B 1 8 ? 6.202 -24.054 10.130 1.00 32.14 8 GLU B C 1
ATOM 2780 O O . GLU B 1 8 ? 7.096 -24.844 9.899 1.00 32.66 8 GLU B O 1
ATOM 2792 N N . ILE B 1 9 ? 5.779 -23.801 11.358 1.00 31.70 9 ILE B N 1
ATOM 2793 C CA . ILE B 1 9 ? 6.285 -24.564 12.482 1.00 32.44 9 ILE B CA 1
ATOM 2794 C C . ILE B 1 9 ? 5.983 -26.047 12.292 1.00 32.25 9 ILE B C 1
ATOM 2795 O O . ILE B 1 9 ? 6.862 -26.899 12.442 1.00 30.44 9 ILE B O 1
ATOM 2811 N N . ASN B 1 10 ? 4.734 -26.349 11.955 1.00 32.09 10 ASN B N 1
ATOM 2812 C CA . ASN B 1 10 ? 4.299 -27.728 11.830 1.00 32.37 10 ASN B CA 1
ATOM 2813 C C . ASN B 1 10 ? 4.984 -28.458 10.701 1.00 28.87 10 ASN B C 1
ATOM 2814 O O . ASN B 1 10 ? 5.282 -29.628 10.840 1.00 28.28 10 ASN B O 1
ATOM 2825 N N . VAL B 1 11 ? 5.229 -27.781 9.585 1.00 28.62 11 VAL B N 1
ATOM 2826 C CA . VAL B 1 11 ? 5.870 -28.439 8.440 1.00 28.55 11 VAL B CA 1
ATOM 2827 C C . VAL B 1 11 ? 7.343 -28.735 8.721 1.00 26.32 11 VAL B C 1
ATOM 2828 O O . VAL B 1 11 ? 7.858 -29.791 8.343 1.00 26.24 11 VAL B O 1
ATOM 2841 N N . VAL B 1 12 ? 8.016 -27.829 9.421 1.00 24.70 12 VAL B N 1
ATOM 2842 C CA . VAL B 1 12 ? 9.391 -28.085 9.862 1.00 25.25 12 VAL B CA 1
ATOM 2843 C C . VAL B 1 12 ? 9.439 -29.318 10.765 1.00 26.17 12 VAL B C 1
ATOM 2844 O O . VAL B 1 12 ? 10.286 -30.184 10.600 1.00 26.24 12 VAL B O 1
ATOM 2857 N N . ASN B 1 13 ? 8.502 -29.430 11.699 1.00 26.16 13 ASN B N 1
ATOM 2858 C CA . ASN B 1 13 ? 8.477 -30.603 12.566 1.00 26.56 13 ASN B CA 1
ATOM 2859 C C . ASN B 1 13 ? 8.264 -31.880 11.758 1.00 25.68 13 ASN B C 1
ATOM 2860 O O . ASN B 1 13 ? 8.887 -32.914 12.008 1.00 25.08 13 ASN B O 1
ATOM 2871 N N . GLU B 1 14 ? 7.356 -31.808 10.796 1.00 26.78 14 GLU B N 1
ATOM 2872 C CA . GLU B 1 14 ? 7.024 -32.964 9.985 1.00 27.62 14 GLU B CA 1
ATOM 2873 C C . GLU B 1 14 ? 8.205 -33.373 9.094 1.00 26.06 14 GLU B C 1
ATOM 2874 O O . GLU B 1 14 ? 8.476 -34.558 8.903 1.00 26.38 14 GLU B O 1
ATOM 2886 N N . ILE B 1 15 ? 8.921 -32.391 8.561 1.00 25.09 15 ILE B N 1
ATOM 2887 C CA . ILE B 1 15 ? 10.072 -32.685 7.704 1.00 25.49 15 ILE B CA 1
ATOM 2888 C C . ILE B 1 15 ? 11.177 -33.369 8.507 1.00 23.62 15 ILE B C 1
ATOM 2889 O O . ILE B 1 15 ? 11.826 -34.321 8.037 1.00 24.25 15 ILE B O 1
ATOM 2905 N N . THR B 1 16 ? 11.375 -32.905 9.737 1.00 23.97 16 THR B N 1
ATOM 2906 C CA . THR B 1 16 ? 12.346 -33.538 10.609 1.00 23.90 16 THR B CA 1
ATOM 2907 C C . THR B 1 16 ? 11.968 -34.995 10.890 1.00 23.06 16 THR B C 1
ATOM 2908 O O . THR B 1 16 ? 12.821 -35.878 10.905 1.00 24.69 16 THR B O 1
ATOM 2919 N N . LYS B 1 17 ? 10.685 -35.254 11.083 1.00 23.99 17 LYS B N 1
ATOM 2920 C CA . LYS B 1 17 ? 10.212 -36.622 11.299 1.00 24.51 17 LYS B CA 1
ATOM 2921 C C . LYS B 1 17 ? 10.514 -37.512 10.094 1.00 26.09 17 LYS B C 1
ATOM 2922 O O . LYS B 1 17 ? 10.977 -38.651 10.243 1.00 27.75 17 LYS B O 1
ATOM 2941 N N . ILE B 1 18 ? 10.237 -37.002 8.903 1.00 25.45 18 ILE B N 1
ATOM 2942 C CA . ILE B 1 18 ? 10.520 -37.737 7.665 1.00 26.91 18 ILE B CA 1
ATOM 2943 C C . ILE B 1 18 ? 12.016 -38.029 7.530 1.00 25.00 18 ILE B C 1
ATOM 2944 O O . ILE B 1 18 ? 12.420 -39.166 7.304 1.00 25.54 18 ILE B O 1
ATOM 2960 N N . LEU B 1 19 ? 12.836 -36.998 7.693 1.00 23.93 19 LEU B N 1
ATOM 2961 C CA . LEU B 1 19 ? 14.277 -37.112 7.451 1.00 26.02 19 LEU B CA 1
ATOM 2962 C C . LEU B 1 19 ? 15.036 -37.856 8.536 1.00 26.21 19 LEU B C 1
ATOM 2963 O O . LEU B 1 19 ? 16.200 -38.236 8.329 1.00 27.50 19 LEU B O 1
ATOM 2979 N N . THR B 1 20 ? 14.394 -38.088 9.680 1.00 26.47 20 THR B N 1
ATOM 2980 C CA . THR B 1 20 ? 14.989 -38.948 10.705 1.00 28.39 20 THR B CA 1
ATOM 2981 C C . THR B 1 20 ? 14.373 -40.353 10.702 1.00 30.80 20 THR B C 1
ATOM 2982 O O . THR B 1 20 ? 14.652 -41.172 11.593 1.00 31.22 20 THR B O 1
ATOM 2993 N N . GLY B 1 21 ? 13.574 -40.637 9.678 1.00 31.14 21 GLY B N 1
ATOM 2994 C CA . GLY B 1 21 ? 12.974 -41.947 9.498 1.00 32.27 21 GLY B CA 1
ATOM 2995 C C . GLY B 1 21 ? 13.918 -42.896 8.780 1.00 33.76 21 GLY B C 1
ATOM 2996 O O . GLY B 1 21 ? 15.149 -42.748 8.826 1.00 35.58 21 GLY B O 1
ATOM 3000 N N . ASP B 1 22 ? 13.347 -43.877 8.110 1.00 33.08 22 ASP B N 1
ATOM 3001 C CA . ASP B 1 22 ? 14.139 -44.905 7.456 1.00 35.25 22 ASP B CA 1
ATOM 3002 C C . ASP B 1 22 ? 13.778 -45.063 5.980 1.00 33.33 22 ASP B C 1
ATOM 3003 O O . ASP B 1 22 ? 14.060 -46.099 5.375 1.00 32.11 22 ASP B O 1
ATOM 3012 N N . TYR B 1 23 ? 13.182 -44.031 5.390 1.00 29.69 23 TYR B N 1
ATOM 3013 C CA . TYR B 1 23 ? 12.813 -44.086 3.974 1.00 29.73 23 TYR B CA 1
ATOM 3014 C C . TYR B 1 23 ? 14.074 -43.976 3.119 1.00 30.28 23 TYR B C 1
ATOM 3015 O O . TYR B 1 23 ? 15.118 -43.523 3.606 1.00 31.54 23 TYR B O 1
ATOM 3033 N N . THR B 1 24 ? 14.000 -44.391 1.856 1.00 31.06 24 THR B N 1
ATOM 3034 C CA . THR B 1 24 ? 15.179 -44.291 0.995 1.00 33.10 24 THR B CA 1
ATOM 3035 C C . THR B 1 24 ? 15.495 -42.817 0.799 1.00 32.45 24 T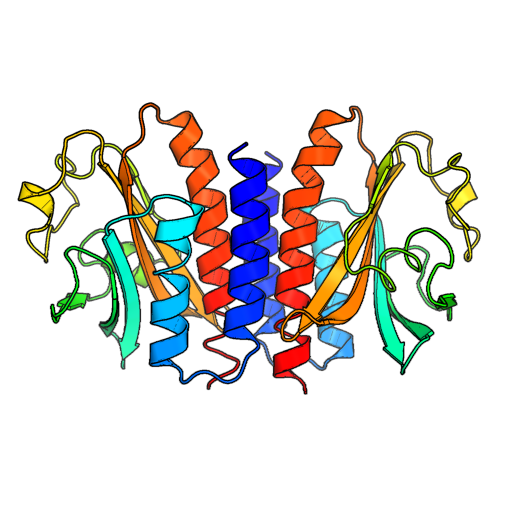HR B C 1
ATOM 3036 O O . THR B 1 24 ? 14.676 -41.948 1.103 1.00 32.11 24 THR B O 1
ATOM 3047 N N . PHE B 1 25 ? 16.693 -42.538 0.307 1.00 30.54 25 PHE B N 1
ATOM 3048 C CA . PHE B 1 25 ? 17.132 -41.164 0.093 1.00 32.07 25 PHE B CA 1
ATOM 3049 C C . PHE B 1 25 ? 16.153 -40.451 -0.835 1.00 33.44 25 PHE B C 1
ATOM 3050 O O . PHE B 1 25 ? 15.644 -39.377 -0.512 1.00 34.26 25 PHE B O 1
ATOM 3067 N N . GLU B 1 26 ? 15.871 -41.076 -1.973 1.00 36.69 26 GLU B N 1
ATOM 3068 C CA . GLU B 1 26 ? 14.951 -40.521 -2.962 1.00 40.24 26 GLU B CA 1
ATOM 3069 C C . GLU B 1 26 ? 13.506 -40.385 -2.455 1.00 37.63 26 GLU B C 1
ATOM 3070 O O . GLU B 1 26 ? 12.862 -39.375 -2.714 1.00 35.37 26 GLU B O 1
ATOM 3082 N N . GLU B 1 27 ? 12.989 -41.401 -1.760 1.00 37.40 27 GLU B N 1
ATOM 3083 C CA . GLU B 1 27 ? 11.637 -41.319 -1.208 1.00 35.41 27 GLU B CA 1
ATOM 3084 C C . GLU B 1 27 ? 11.534 -40.194 -0.155 1.00 31.62 27 GLU B C 1
ATOM 3085 O O . GLU B 1 27 ? 10.503 -39.521 -0.059 1.00 30.87 27 GLU B O 1
ATOM 3097 N N . SER B 1 28 ? 12.587 -39.998 0.638 1.00 29.55 28 SER B N 1
ATOM 3098 C CA . SER B 1 28 ? 12.586 -38.949 1.672 1.00 27.65 28 SER B CA 1
ATOM 3099 C C . SER B 1 28 ? 12.480 -37.561 1.059 1.00 27.11 28 SER B C 1
ATOM 3100 O O . SER B 1 28 ? 11.684 -36.734 1.496 1.00 28.15 28 SER B O 1
ATOM 3108 N N . LEU B 1 29 ? 13.303 -37.297 0.057 1.00 28.78 29 LEU B N 1
ATOM 3109 C CA . LEU B 1 29 ? 13.285 -35.998 -0.607 1.00 29.86 29 LEU B CA 1
ATOM 3110 C C . LEU B 1 29 ? 11.902 -35.742 -1.204 1.00 30.16 29 LEU B C 1
ATOM 3111 O O . LEU B 1 29 ? 11.342 -34.650 -1.071 1.00 29.61 29 LEU B O 1
ATOM 3127 N N . LYS B 1 30 ? 11.339 -36.769 -1.830 1.00 31.84 30 LYS B N 1
ATOM 3128 C CA . LYS B 1 30 ? 10.038 -36.637 -2.472 1.00 32.89 30 LYS B CA 1
ATOM 3129 C C . LYS B 1 30 ? 8.966 -36.266 -1.458 1.00 31.97 30 LYS B C 1
ATOM 3130 O O . LYS B 1 30 ? 8.111 -35.428 -1.725 1.00 30.58 30 LYS B O 1
ATOM 3149 N N . GLU B 1 31 ? 9.000 -36.914 -0.300 1.00 29.74 31 GLU B N 1
ATOM 3150 C CA . GLU B 1 31 ? 7.975 -36.703 0.707 1.00 30.16 31 GLU B CA 1
ATOM 3151 C C . GLU B 1 31 ? 8.110 -35.298 1.317 1.00 26.32 31 GLU B C 1
ATOM 3152 O O . GLU B 1 31 ? 7.115 -34.676 1.669 1.00 27.55 31 GLU B O 1
ATOM 3164 N N . VAL B 1 32 ? 9.334 -34.795 1.437 1.00 25.73 32 VAL B N 1
ATOM 3165 C CA . VAL B 1 32 ? 9.532 -33.414 1.894 1.00 25.16 32 VAL B CA 1
ATOM 3166 C C . VAL B 1 32 ? 8.820 -32.428 0.964 1.00 28.50 32 VAL B C 1
ATOM 3167 O O . VAL B 1 32 ? 8.112 -31.529 1.416 1.00 27.68 32 VAL B O 1
ATOM 3180 N N . LEU B 1 33 ? 8.995 -32.596 -0.339 1.00 27.85 33 LEU B N 1
ATOM 3181 C CA . LEU B 1 33 ? 8.369 -31.694 -1.283 1.00 29.18 33 LEU B CA 1
ATOM 3182 C C . LEU B 1 33 ? 6.847 -31.861 -1.248 1.00 29.71 33 LEU B C 1
ATOM 3183 O O . LEU B 1 33 ? 6.109 -30.879 -1.373 1.00 31.61 33 LEU B O 1
ATOM 3199 N N . LYS B 1 34 ? 6.373 -33.089 -1.047 1.00 29.77 34 LYS B N 1
ATOM 3200 C CA . LYS B 1 34 ? 4.935 -33.319 -0.927 1.00 32.51 34 LYS B CA 1
ATOM 3201 C C . LYS B 1 34 ? 4.332 -32.556 0.260 1.00 32.42 34 LYS B C 1
ATOM 3202 O O . LYS B 1 34 ? 3.249 -31.985 0.142 1.00 32.63 34 LYS B O 1
ATOM 3221 N N . VAL B 1 35 ? 5.012 -32.537 1.406 1.00 30.49 35 VAL B N 1
ATOM 3222 C CA . VAL B 1 35 ? 4.433 -31.842 2.543 1.00 30.70 35 VAL B CA 1
ATOM 3223 C C . VAL B 1 35 ? 4.580 -30.325 2.381 1.00 32.26 35 VAL B C 1
ATOM 3224 O O . VAL B 1 35 ? 3.787 -29.577 2.933 1.00 34.21 35 VAL B O 1
ATOM 3237 N N . LEU B 1 36 ? 5.566 -29.862 1.616 1.00 32.81 36 LEU B N 1
ATOM 3238 C CA . LEU B 1 36 ? 5.643 -28.435 1.312 1.00 33.76 36 LEU B CA 1
ATOM 3239 C C . LEU B 1 36 ? 4.400 -28.036 0.543 1.00 35.14 36 LEU B C 1
ATOM 3240 O O . LEU B 1 36 ? 3.875 -26.927 0.686 1.00 34.19 36 LEU B O 1
ATOM 3256 N N . TYR B 1 37 ? 3.915 -28.943 -0.284 1.00 36.34 37 TYR B N 1
ATOM 3257 C CA . TYR B 1 37 ? 2.666 -28.674 -0.979 1.00 41.73 37 TYR B CA 1
ATOM 3258 C C . TYR B 1 37 ? 1.487 -28.673 -0.014 1.00 42.73 37 TYR B C 1
ATOM 3259 O O . TYR B 1 37 ? 0.717 -27.708 0.049 1.00 43.86 37 TYR B O 1
ATOM 3277 N N . SER B 1 38 ? 1.347 -29.758 0.736 1.00 42.25 38 SER B N 1
ATOM 3278 C CA . SER B 1 38 ? 0.147 -29.955 1.534 1.00 43.55 38 SER B CA 1
ATOM 3279 C C . SER B 1 38 ? 0.059 -28.978 2.726 1.00 44.07 38 SER B C 1
ATOM 3280 O O . SER B 1 38 ? -1.049 -28.573 3.108 1.00 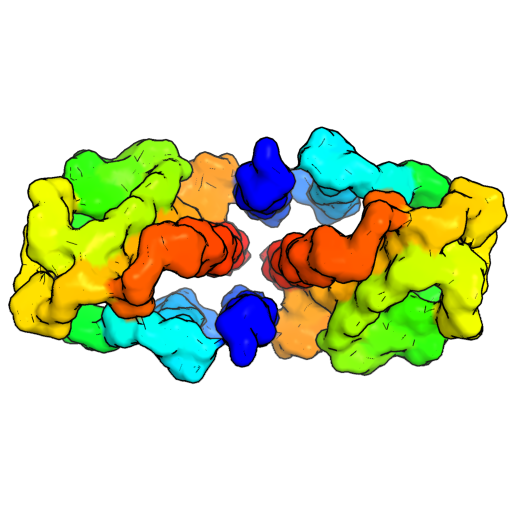45.87 38 SER B O 1
ATOM 3288 N N . TYR B 1 39 ? 1.205 -28.587 3.294 1.00 41.21 39 TYR B N 1
ATOM 3289 C CA . TYR B 1 39 ? 1.230 -27.646 4.414 1.00 38.29 39 TYR B CA 1
ATOM 3290 C C . TYR B 1 39 ? 1.317 -26.186 3.968 1.00 40.23 39 TYR B C 1
ATOM 3291 O O . TYR B 1 39 ? 0.639 -25.318 4.530 1.00 42.40 39 TYR B O 1
ATOM 3309 N N . LEU B 1 40 ? 2.157 -25.899 2.978 1.00 37.70 40 LEU B N 1
ATOM 3310 C CA . LEU B 1 40 ? 2.493 -24.507 2.669 1.00 39.58 40 LEU B CA 1
ATOM 3311 C C . LEU B 1 40 ? 2.062 -24.033 1.289 1.00 40.84 40 LEU B C 1
ATOM 3312 O O . LEU B 1 40 ? 2.334 -22.893 0.922 1.00 41.63 40 LEU B O 1
ATOM 3328 N N . GLY B 1 41 ? 1.406 -24.899 0.525 1.00 39.62 41 GLY B N 1
ATOM 3329 C CA . GLY B 1 41 ? 0.896 -24.516 -0.773 1.00 43.87 41 GLY B CA 1
ATOM 3330 C C . GLY B 1 41 ? 1.952 -24.326 -1.847 1.00 44.03 41 GLY B C 1
ATOM 3331 O O . GLY B 1 41 ? 1.702 -23.686 -2.863 1.00 46.03 41 GLY B O 1
ATOM 3335 N N . VAL B 1 42 ? 3.125 -24.904 -1.656 1.00 41.96 42 VAL B N 1
ATOM 3336 C CA . VAL B 1 42 ? 4.153 -24.846 -2.688 1.00 41.75 42 VAL B CA 1
ATOM 3337 C C . VAL B 1 42 ? 3.797 -25.799 -3.827 1.00 43.47 42 VAL B C 1
ATOM 3338 O O . VAL B 1 42 ? 3.879 -27.018 -3.675 1.00 43.69 42 VAL B O 1
ATOM 3351 N N . GLU B 1 43 ? 3.407 -25.236 -4.968 1.00 46.72 43 GLU B N 1
ATOM 3352 C CA . GLU B 1 43 ? 2.867 -26.024 -6.077 1.00 47.50 43 GLU B CA 1
ATOM 3353 C C . GLU B 1 43 ? 3.916 -26.706 -6.940 1.00 43.68 43 GLU B C 1
ATOM 3354 O O . GLU B 1 43 ? 3.654 -27.763 -7.501 1.00 43.09 43 GLU B O 1
ATOM 3366 N N . HIS B 1 44 ? 5.091 -26.095 -7.055 1.00 40.93 44 HIS B N 1
ATOM 3367 C CA . HIS B 1 44 ? 6.179 -26.653 -7.849 1.00 39.69 44 HIS B CA 1
ATOM 3368 C C . HIS B 1 44 ? 7.485 -26.537 -7.071 1.00 37.16 44 HIS B C 1
ATOM 3369 O O . HIS B 1 44 ? 7.766 -25.496 -6.469 1.00 36.49 44 HIS B O 1
ATOM 3382 N N . SER B 1 45 ? 8.289 -27.596 -7.078 1.00 36.19 45 SER B N 1
ATOM 3383 C CA . SER B 1 45 ? 9.559 -27.553 -6.364 1.00 34.20 45 SER B CA 1
ATOM 3384 C C . SER B 1 45 ? 10.509 -28.641 -6.824 1.00 34.31 45 SER B C 1
ATOM 3385 O O . SER B 1 45 ? 10.104 -29.617 -7.446 1.00 35.64 45 SER B O 1
ATOM 3393 N N . PHE B 1 46 ? 11.786 -28.486 -6.507 1.00 32.65 46 PHE B N 1
ATOM 3394 C CA . PHE B 1 46 ? 12.718 -29.570 -6.737 1.00 31.67 46 PHE B CA 1
ATOM 3395 C C . PHE B 1 46 ? 13.915 -29.428 -5.849 1.00 31.07 46 PHE B C 1
ATOM 3396 O O . PHE B 1 46 ? 14.178 -28.349 -5.301 1.00 30.03 46 PHE B O 1
ATOM 3413 N N . ILE B 1 47 ? 14.623 -30.539 -5.694 1.00 31.14 47 ILE B N 1
ATOM 3414 C CA . ILE B 1 47 ? 15.859 -30.568 -4.952 1.00 31.42 47 ILE B CA 1
ATOM 3415 C C . ILE B 1 47 ? 16.923 -31.088 -5.903 1.00 33.76 47 ILE B C 1
ATOM 3416 O O . ILE B 1 47 ? 16.786 -32.171 -6.484 1.00 35.51 47 ILE B O 1
ATOM 3432 N N . ALA B 1 48 ? 17.972 -30.301 -6.080 1.00 34.91 48 ALA B N 1
ATOM 3433 C CA . ALA B 1 48 ? 19.023 -30.658 -7.013 1.00 35.26 48 ALA B CA 1
ATOM 3434 C C . ALA B 1 48 ? 20.300 -30.959 -6.253 1.00 36.99 48 ALA B C 1
ATOM 3435 O O . ALA B 1 48 ? 20.614 -30.313 -5.248 1.00 34.32 48 ALA B O 1
ATOM 3442 N N . ILE B 1 49 ? 21.036 -31.942 -6.745 1.00 39.01 49 ILE B N 1
ATOM 3443 C CA . ILE B 1 49 ? 22.208 -32.413 -6.041 1.00 42.93 49 ILE B CA 1
ATOM 3444 C C . ILE B 1 49 ? 23.433 -32.351 -6.917 1.00 47.42 49 ILE B C 1
ATOM 3445 O O . ILE B 1 49 ? 23.389 -32.628 -8.120 1.00 43.96 49 ILE B O 1
ATOM 3461 N N . ARG B 1 50 ? 24.530 -31.999 -6.258 1.00 54.27 50 ARG B N 1
ATOM 3462 C CA . ARG B 1 50 ? 25.810 -31.761 -6.876 1.00 59.79 50 ARG B CA 1
ATOM 3463 C C . ARG B 1 50 ? 26.419 -33.063 -7.360 1.00 64.97 50 ARG B C 1
ATOM 3464 O O . ARG B 1 50 ? 26.467 -34.052 -6.626 1.00 61.83 50 ARG B O 1
ATOM 3485 N N . GLU B 1 51 ? 26.862 -33.060 -8.610 1.00 73.32 51 GLU B N 1
ATOM 3486 C CA . GLU B 1 51 ? 27.659 -34.152 -9.152 1.00 81.04 51 GLU B CA 1
ATOM 3487 C C . GLU B 1 51 ? 28.997 -33.570 -9.588 1.00 84.62 51 GLU B C 1
ATOM 3488 O O . GLU B 1 51 ? 29.320 -33.526 -10.779 1.00 86.63 51 GLU B O 1
ATOM 3496 N N . GLY B 1 52 ? 29.766 -33.118 -8.601 1.00 85.15 52 GLY B N 1
ATOM 3497 C CA . GLY B 1 52 ? 31.015 -32.425 -8.848 1.00 85.10 52 GLY B CA 1
ATOM 3498 C C . GLY B 1 52 ? 30.779 -30.936 -8.997 1.00 85.09 52 GLY B C 1
ATOM 3499 O O . GLY B 1 52 ? 30.615 -30.216 -8.013 1.00 85.39 52 GLY B O 1
ATOM 3503 N N . ASN B 1 53 ? 30.749 -30.473 -10.239 1.00 84.89 53 ASN B N 1
ATOM 3504 C CA . ASN B 1 53 ? 30.521 -29.063 -10.519 1.00 84.72 53 ASN B CA 1
ATOM 3505 C C . ASN B 1 53 ? 29.203 -28.849 -11.269 1.00 80.12 53 ASN B C 1
ATOM 3506 O O . ASN B 1 53 ? 28.912 -27.744 -11.726 1.00 80.50 53 ASN B O 1
ATOM 3517 N N . THR B 1 54 ? 28.414 -29.911 -11.404 1.00 75.00 54 THR B N 1
ATOM 3518 C CA . THR B 1 54 ? 27.093 -29.800 -12.015 1.00 72.96 54 THR B CA 1
ATOM 3519 C C . THR B 1 54 ? 26.002 -30.121 -11.008 1.00 68.99 54 THR B C 1
ATOM 3520 O O . THR B 1 54 ? 26.230 -30.837 -10.032 1.00 67.12 54 THR B O 1
ATOM 3531 N N . LEU B 1 55 ? 24.814 -29.588 -11.262 1.00 64.94 55 LEU B N 1
ATOM 3532 C CA . LEU B 1 55 ? 23.666 -29.828 -10.413 1.00 64.87 55 LEU B CA 1
ATOM 3533 C C . LEU B 1 55 ? 22.614 -30.556 -11.239 1.00 62.69 55 LEU B C 1
ATOM 3534 O O . LEU B 1 55 ? 22.342 -30.177 -12.372 1.00 63.58 55 LEU B O 1
ATOM 3550 N N . ARG B 1 56 ? 22.048 -31.616 -10.680 1.00 60.68 56 ARG B N 1
ATOM 3551 C CA . ARG B 1 56 ? 21.016 -32.388 -11.361 1.00 59.25 56 ARG B CA 1
ATOM 3552 C C . ARG B 1 56 ? 19.819 -32.564 -10.436 1.00 51.94 56 ARG B C 1
ATOM 3553 O O . ARG B 1 56 ? 19.986 -32.851 -9.251 1.00 49.65 56 ARG B O 1
ATOM 3574 N N . ILE B 1 57 ? 18.614 -32.392 -10.967 1.00 46.25 57 ILE B N 1
ATOM 3575 C CA . ILE B 1 57 ? 17.417 -32.593 -10.167 1.00 46.23 57 ILE B CA 1
ATOM 3576 C C . ILE B 1 57 ? 17.366 -34.039 -9.683 1.00 45.54 57 ILE B C 1
ATOM 3577 O O . ILE B 1 57 ? 17.494 -34.964 -10.477 1.00 48.91 57 ILE B O 1
ATOM 3593 N N . ALA B 1 58 ? 17.185 -34.217 -8.376 1.00 42.33 58 ALA B N 1
ATOM 3594 C CA . ALA B 1 58 ? 17.158 -35.533 -7.748 1.00 42.55 58 ALA B CA 1
ATOM 3595 C C . ALA B 1 58 ? 15.744 -35.925 -7.358 1.00 44.75 58 ALA B C 1
ATOM 3596 O O . ALA B 1 58 ? 15.397 -37.109 -7.354 1.00 47.97 58 ALA B O 1
ATOM 3603 N N . SER B 1 59 ? 14.938 -34.927 -7.004 1.00 37.97 59 SER B N 1
ATOM 3604 C CA . SER B 1 59 ? 13.552 -35.155 -6.646 1.00 38.76 59 SER B CA 1
ATOM 3605 C C . SER B 1 59 ? 12.747 -33.926 -7.022 1.00 37.95 59 SER B C 1
ATOM 3606 O O . SER B 1 59 ? 13.283 -32.817 -7.053 1.00 36.68 59 SER B O 1
ATOM 3614 N N . SER B 1 60 ? 11.462 -34.111 -7.306 1.00 40.15 60 SER B N 1
ATOM 3615 C CA . SER B 1 60 ? 10.633 -32.984 -7.707 1.00 45.35 60 SER B CA 1
ATOM 3616 C C . SER B 1 60 ? 9.176 -33.157 -7.297 1.00 44.65 60 SER B C 1
ATOM 3617 O O . SER B 1 60 ? 8.738 -34.262 -6.966 1.00 43.54 60 SER B O 1
ATOM 3625 N N . TYR B 1 61 ? 8.438 -32.050 -7.301 1.00 42.05 61 TYR B N 1
ATOM 3626 C CA . TYR B 1 61 ? 7.006 -32.081 -7.065 1.00 45.87 61 TYR B CA 1
ATOM 3627 C C . TYR B 1 61 ? 6.340 -31.136 -8.049 1.00 48.60 61 TYR B C 1
ATOM 3628 O O . TYR B 1 61 ? 6.871 -30.086 -8.349 1.00 49.11 61 TYR B O 1
ATOM 3646 N N . GLY B 1 62 ? 5.170 -31.502 -8.547 1.00 50.58 62 GLY B N 1
ATOM 3647 C CA . GLY B 1 62 ? 4.477 -30.665 -9.513 1.00 54.88 62 GLY B CA 1
ATOM 3648 C C . GLY B 1 62 ? 4.995 -30.825 -10.933 1.00 58.64 62 GLY B C 1
ATOM 3649 O O . GLY B 1 62 ? 5.284 -31.928 -11.379 1.00 57.43 62 GLY B O 1
ATOM 3653 N N . TYR B 1 63 ? 5.138 -29.708 -11.637 1.00 66.20 63 TYR B N 1
ATOM 3654 C CA . TYR B 1 63 ? 5.438 -29.718 -13.073 1.00 75.58 63 TYR B CA 1
ATOM 3655 C C . TYR B 1 63 ? 6.781 -30.363 -13.445 1.00 78.09 63 TYR B C 1
ATOM 3656 O O . TYR B 1 63 ? 6.977 -30.774 -14.593 1.00 76.91 63 TYR B O 1
ATOM 3674 N N . PHE B 1 64 ? 7.701 -30.452 -12.488 1.00 80.48 64 PHE B N 1
ATOM 3675 C CA . PHE B 1 64 ? 9.033 -30.982 -12.763 1.00 82.77 64 PHE B CA 1
ATOM 3676 C C . PHE B 1 64 ? 9.091 -32.513 -12.758 1.00 89.02 64 PHE B C 1
ATOM 3677 O O . PHE B 1 64 ? 10.171 -33.095 -12.884 1.00 88.26 64 PHE B O 1
ATOM 3694 N N . LEU B 1 65 ? 7.939 -33.164 -12.615 1.00 95.02 65 LEU B N 1
ATOM 3695 C CA . LEU B 1 65 ? 7.891 -34.624 -12.576 1.00 100.86 65 LEU B CA 1
ATOM 3696 C C . LEU B 1 65 ? 8.273 -35.208 -13.935 1.00 104.99 65 LEU B C 1
ATOM 3697 O O . LEU B 1 65 ? 7.770 -34.771 -14.971 1.00 105.41 65 LEU B O 1
ATOM 3713 N N . ASN B 1 66 ? 9.170 -36.191 -13.920 1.00 108.70 66 ASN B N 1
ATOM 3714 C CA . ASN B 1 66 ? 9.672 -36.814 -15.146 1.00 112.42 66 ASN B CA 1
ATOM 3715 C C . ASN B 1 66 ? 10.465 -35.835 -16.017 1.00 114.27 66 ASN B C 1
ATOM 3716 O O . ASN B 1 66 ? 10.477 -35.952 -17.245 1.00 114.85 66 ASN B O 1
ATOM 3727 N N . LYS B 1 67 ? 11.123 -34.873 -15.372 1.00 114.60 67 LYS B N 1
ATOM 3728 C CA . LYS B 1 67 ? 12.029 -33.951 -16.056 1.00 113.93 67 LYS B CA 1
ATOM 3729 C C . LYS B 1 67 ? 13.464 -34.184 -15.590 1.00 110.99 67 LYS B C 1
ATOM 3730 O O . LYS B 1 67 ? 13.735 -34.233 -14.388 1.00 111.26 67 LYS B O 1
ATOM 3749 N N . ASP B 1 68 ? 14.379 -34.324 -16.544 1.00 107.38 68 ASP B N 1
ATOM 3750 C CA . ASP B 1 68 ? 15.790 -34.507 -16.224 1.00 103.56 68 ASP B CA 1
ATOM 3751 C C . ASP B 1 68 ? 16.564 -33.247 -16.593 1.00 95.95 68 ASP B C 1
ATOM 3752 O O . ASP B 1 68 ? 16.921 -33.039 -17.753 1.00 96.45 68 ASP B O 1
ATOM 3761 N N . VAL B 1 69 ? 16.818 -32.407 -15.598 1.00 87.26 69 VAL B N 1
ATOM 3762 C CA . VAL B 1 69 ? 17.441 -31.117 -15.836 1.00 79.79 69 VAL B CA 1
ATOM 3763 C C . VAL B 1 69 ? 18.728 -30.973 -15.039 1.00 72.21 69 VAL B C 1
ATOM 3764 O O . VAL B 1 69 ? 18.846 -31.503 -13.934 1.00 69.97 69 VAL B O 1
ATOM 3777 N N . ALA B 1 70 ? 19.688 -30.253 -15.611 1.00 65.45 70 ALA B N 1
ATOM 3778 C CA . ALA B 1 70 ? 20.952 -29.995 -14.942 1.00 63.44 70 ALA B CA 1
ATOM 3779 C C . ALA B 1 70 ? 21.299 -28.508 -14.980 1.00 61.29 70 ALA B C 1
ATOM 3780 O O . ALA B 1 70 ? 20.933 -27.798 -15.919 1.00 62.57 70 ALA B O 1
ATOM 3787 N N . PHE B 1 71 ? 21.997 -28.050 -13.945 1.00 57.89 71 PHE B N 1
ATOM 3788 C CA . PHE B 1 71 ? 22.467 -26.673 -13.861 1.00 56.14 71 PHE B CA 1
ATOM 3789 C C . PHE B 1 71 ? 23.972 -26.667 -13.651 1.00 58.57 71 PHE B C 1
ATOM 3790 O O . PHE B 1 71 ? 24.497 -27.452 -12.854 1.00 58.04 71 PHE B O 1
ATOM 3807 N N . LYS B 1 72 ? 24.662 -25.769 -14.345 1.00 59.19 72 LYS B N 1
ATOM 3808 C CA . LYS B 1 72 ? 26.077 -25.543 -14.093 1.00 61.22 72 LYS B CA 1
ATOM 3809 C C . LYS B 1 72 ? 26.247 -24.304 -13.227 1.00 57.32 72 LYS B C 1
ATOM 3810 O O . LYS B 1 72 ? 25.348 -23.469 -13.147 1.00 56.65 72 LYS B O 1
ATOM 3829 N N . LYS B 1 73 ? 27.391 -24.196 -12.562 1.00 54.27 73 LYS B N 1
ATOM 3830 C CA . LYS B 1 73 ? 27.635 -23.068 -11.673 1.00 53.58 73 LYS B CA 1
ATOM 3831 C C . LYS B 1 73 ? 27.379 -21.747 -12.394 1.00 51.81 73 LYS B C 1
ATOM 3832 O O . LYS B 1 73 ? 27.867 -21.530 -13.500 1.00 51.96 73 LYS B O 1
ATOM 3851 N N . GLY B 1 74 ? 26.596 -20.870 -11.770 1.00 49.17 74 GLY B N 1
ATOM 3852 C CA . GLY B 1 74 ? 26.265 -19.589 -12.375 1.00 51.39 74 GLY B CA 1
ATOM 3853 C C . GLY B 1 74 ? 25.099 -19.651 -13.347 1.00 53.21 74 GLY B C 1
ATOM 3854 O O . GLY B 1 74 ? 24.663 -18.620 -13.865 1.00 53.54 74 GLY B O 1
ATOM 3858 N N . GLU B 1 75 ? 24.575 -20.849 -13.595 1.00 53.21 75 GLU B N 1
ATOM 3859 C CA . GLU B 1 75 ? 23.504 -21.006 -14.577 1.00 51.74 75 GLU B CA 1
ATOM 3860 C C . GLU B 1 75 ? 22.123 -20.728 -13.981 1.00 49.08 75 GLU B C 1
ATOM 3861 O O . GLU B 1 75 ? 21.590 -21.535 -13.208 1.00 45.78 75 GLU B O 1
ATOM 3873 N 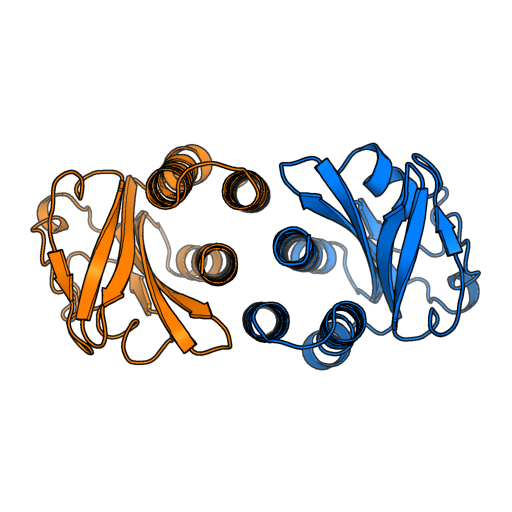N . GLY B 1 76 ? 21.535 -19.597 -14.368 1.00 48.05 76 GLY B N 1
ATOM 3874 C CA . GLY B 1 76 ? 20.219 -19.219 -13.889 1.00 46.54 76 GLY B CA 1
ATOM 3875 C C . GLY B 1 76 ? 20.206 -18.979 -12.394 1.00 42.48 76 GLY B C 1
ATOM 3876 O O . GLY B 1 76 ? 21.244 -18.801 -11.778 1.00 44.33 76 GLY B O 1
ATOM 3880 N N . ILE B 1 77 ? 19.020 -18.979 -11.802 1.00 40.27 77 ILE B N 1
ATOM 3881 C CA . ILE B 1 77 ? 18.896 -18.705 -10.383 1.00 36.86 77 ILE B CA 1
ATOM 3882 C C . ILE B 1 77 ? 19.486 -19.848 -9.565 1.00 32.88 77 ILE B C 1
ATOM 3883 O O . ILE B 1 77 ? 20.382 -19.645 -8.733 1.00 33.74 77 ILE B O 1
ATOM 3899 N N . THR B 1 78 ? 18.999 -21.057 -9.808 1.00 34.48 78 THR B N 1
ATOM 3900 C CA . THR B 1 78 ? 19.475 -22.233 -9.072 1.00 34.15 78 THR B CA 1
ATOM 3901 C C . THR B 1 78 ? 20.985 -22.379 -9.198 1.00 33.60 78 THR B C 1
ATOM 3902 O O . THR B 1 78 ? 21.672 -22.697 -8.231 1.00 33.94 78 THR B O 1
ATOM 3913 N N . GLY B 1 79 ? 21.503 -22.137 -10.394 1.00 33.30 79 GLY B N 1
ATOM 3914 C CA . GLY B 1 79 ? 22.931 -22.302 -10.652 1.00 35.51 79 GLY B CA 1
ATOM 3915 C C . GLY B 1 79 ? 23.807 -21.328 -9.882 1.00 34.61 79 GLY B C 1
ATOM 3916 O O . GLY B 1 79 ? 24.924 -21.664 -9.480 1.00 32.43 79 GLY B O 1
ATOM 3920 N N . LYS B 1 80 ? 23.308 -20.109 -9.687 1.00 34.97 80 LYS B N 1
ATOM 3921 C CA A LYS B 1 80 ? 24.043 -19.109 -8.929 0.45 34.59 80 LYS B CA 1
ATOM 3922 C CA B LYS B 1 80 ? 24.036 -19.100 -8.930 0.55 34.43 80 LYS B CA 1
ATOM 3923 C C . LYS B 1 80 ? 24.045 -19.471 -7.450 1.00 33.11 80 LYS B C 1
ATOM 3924 O O . LYS B 1 80 ? 25.043 -19.298 -6.759 1.00 32.51 80 LYS B O 1
ATOM 3961 N N . VAL B 1 81 ? 22.924 -19.990 -6.968 1.00 32.29 81 VAL B N 1
ATOM 3962 C CA . VAL B 1 81 ? 22.832 -20.387 -5.572 1.00 31.87 81 VAL B CA 1
ATOM 3963 C C . VAL B 1 81 ? 23.818 -21.530 -5.317 1.00 32.77 81 VAL B C 1
ATOM 3964 O O . VAL B 1 81 ? 24.492 -21.578 -4.291 1.00 31.41 81 VAL B O 1
ATOM 3977 N N . PHE B 1 82 ? 23.914 -22.427 -6.282 1.00 33.06 82 PHE B N 1
ATOM 3978 C CA . PHE B 1 82 ? 24.820 -23.566 -6.205 1.00 34.26 82 PHE B CA 1
ATOM 3979 C C . PHE B 1 82 ? 26.271 -23.083 -6.083 1.00 32.93 82 PHE B C 1
ATOM 3980 O O . PHE B 1 82 ? 27.029 -23.539 -5.223 1.00 32.47 82 PHE B O 1
ATOM 3997 N N . GLN B 1 83 ? 26.644 -22.126 -6.921 1.00 35.04 83 GLN B N 1
ATOM 3998 C CA . GLN B 1 83 ? 28.010 -21.608 -6.940 1.00 35.43 83 GLN B CA 1
ATOM 3999 C C . GLN B 1 83 ? 28.388 -20.812 -5.677 1.00 34.34 83 GLN B C 1
ATOM 4000 O O . GLN B 1 83 ? 29.449 -21.035 -5.101 1.00 35.66 83 GLN B O 1
ATOM 4014 N N . ARG B 1 84 ? 27.524 -19.902 -5.235 1.00 32.38 84 ARG B N 1
ATOM 4015 C CA . ARG B 1 84 ? 27.880 -19.013 -4.131 1.00 33.77 84 ARG B CA 1
ATOM 4016 C C . ARG B 1 84 ? 27.484 -19.495 -2.754 1.00 34.49 84 ARG B C 1
ATOM 4017 O O . ARG B 1 84 ? 28.021 -19.007 -1.759 1.00 34.77 84 ARG B O 1
ATOM 4038 N N . GLY B 1 85 ? 26.524 -20.414 -2.695 1.00 32.78 85 GLY B N 1
ATOM 4039 C CA . GLY B 1 85 ? 26.012 -20.895 -1.431 1.00 32.92 85 GLY B CA 1
ATOM 4040 C C . GLY B 1 85 ? 25.288 -19.799 -0.684 1.00 33.76 85 GLY B C 1
ATOM 4041 O O . GLY B 1 85 ? 25.327 -19.759 0.548 1.00 36.24 85 GLY B O 1
ATOM 4045 N N . ILE B 1 86 ? 24.659 -18.885 -1.430 1.00 32.66 86 ILE B N 1
ATOM 4046 C CA . ILE B 1 86 ? 23.773 -17.896 -0.829 1.00 32.74 86 ILE B CA 1
ATOM 4047 C C . ILE B 1 86 ? 22.412 -17.925 -1.542 1.00 30.77 86 ILE B C 1
ATOM 4048 O O . ILE B 1 86 ? 22.326 -18.178 -2.745 1.00 33.47 86 ILE B O 1
ATOM 4064 N N . PRO B 1 87 ? 21.338 -17.687 -0.797 1.00 29.48 87 PRO B N 1
ATOM 4065 C CA . PRO B 1 87 ? 20.012 -17.889 -1.405 1.00 28.24 87 PRO B CA 1
ATOM 4066 C C . PRO B 1 87 ? 19.628 -16.757 -2.357 1.00 29.47 87 PRO B C 1
ATOM 4067 O O . PRO B 1 87 ? 20.223 -15.653 -2.331 1.00 29.48 87 PRO B O 1
ATOM 4078 N N . LEU B 1 88 ? 18.635 -17.040 -3.193 1.00 27.25 88 LEU B N 1
ATOM 4079 C CA . LEU B 1 88 ? 18.021 -16.019 -4.029 1.00 27.76 88 LEU B CA 1
ATOM 4080 C C . LEU B 1 88 ? 16.512 -16.071 -3.855 1.00 31.02 88 LEU B C 1
ATOM 4081 O O . LEU B 1 88 ? 15.895 -17.151 -3.824 1.00 31.39 88 LEU B O 1
ATOM 4097 N N . VAL B 1 89 ? 15.939 -14.887 -3.721 1.00 29.76 89 VAL B N 1
ATOM 4098 C CA . VAL B 1 89 ? 14.512 -14.721 -3.497 1.00 33.62 89 VAL B CA 1
ATOM 4099 C C . VAL B 1 89 ? 14.023 -13.773 -4.583 1.00 35.29 89 VAL B C 1
ATOM 4100 O O . VAL B 1 89 ? 14.345 -12.588 -4.567 1.00 33.87 89 VAL B O 1
ATOM 4113 N N . ILE B 1 90 ? 13.273 -14.305 -5.542 1.00 35.59 90 ILE B N 1
ATOM 4114 C CA . ILE B 1 90 ? 12.961 -13.561 -6.755 1.00 38.27 90 ILE B CA 1
ATOM 4115 C C . ILE B 1 90 ? 11.457 -13.392 -6.902 1.00 38.92 90 ILE B C 1
ATOM 4116 O O . ILE B 1 90 ? 10.760 -14.327 -7.279 1.00 40.81 90 ILE B O 1
ATOM 4132 N N . PRO B 1 91 ? 10.945 -12.198 -6.605 1.00 42.03 91 PRO B N 1
ATOM 4133 C CA . PRO B 1 91 ? 9.506 -11.974 -6.778 1.00 44.19 91 PRO B CA 1
ATOM 4134 C C . PRO B 1 91 ? 9.127 -11.883 -8.256 1.00 47.32 91 PRO B C 1
ATOM 4135 O O . PRO B 1 91 ? 9.969 -11.523 -9.074 1.00 46.84 91 PRO B O 1
ATOM 4146 N N . ASN B 1 92 ? 7.885 -12.222 -8.592 1.00 50.70 92 ASN B N 1
ATOM 4147 C CA . ASN B 1 92 ? 7.423 -12.138 -9.977 1.00 53.37 92 ASN B CA 1
ATOM 4148 C C . ASN B 1 92 ? 8.447 -12.729 -10.945 1.00 49.87 92 ASN B C 1
ATOM 4149 O O . ASN B 1 92 ? 8.797 -12.106 -11.949 1.00 50.07 92 ASN B O 1
ATOM 4160 N N . VAL B 1 93 ? 8.911 -13.940 -10.646 1.00 46.64 93 VAL B N 1
ATOM 4161 C CA . VAL B 1 93 ? 10.012 -14.545 -11.394 1.00 49.93 93 VAL B CA 1
ATOM 4162 C C . VAL B 1 93 ? 9.688 -14.747 -12.872 1.00 52.73 93 VAL B C 1
ATOM 4163 O O . VAL B 1 93 ? 10.588 -14.746 -13.712 1.00 53.46 93 VAL B O 1
ATOM 4176 N N . LYS B 1 94 ? 8.404 -14.915 -13.176 1.00 53.44 94 LYS B N 1
ATOM 4177 C CA . LYS B 1 94 ? 7.951 -15.157 -14.540 1.00 58.35 94 LYS B CA 1
ATOM 4178 C C . LYS B 1 94 ? 8.637 -14.238 -15.547 1.00 61.90 94 LYS B C 1
ATOM 4179 O O . LYS B 1 94 ? 8.936 -14.651 -16.663 1.00 63.64 94 LYS B O 1
ATOM 4198 N N . HIS B 1 95 ? 8.897 -12.996 -15.153 1.00 63.60 95 HIS B N 1
ATOM 4199 C CA . HIS B 1 95 ? 9.468 -12.024 -16.079 1.00 64.95 95 HIS B CA 1
ATOM 4200 C C . HIS B 1 95 ? 10.829 -11.504 -15.648 1.00 65.27 95 HIS B C 1
ATOM 4201 O O . HIS B 1 95 ? 11.242 -10.429 -16.068 1.00 64.58 95 HIS B O 1
ATOM 4214 N N . ASN B 1 96 ? 11.534 -12.262 -14.822 1.00 65.90 96 ASN B N 1
ATOM 4215 C CA . ASN B 1 96 ? 12.856 -11.844 -14.380 1.00 66.62 96 ASN B CA 1
ATOM 4216 C C . ASN B 1 96 ? 13.917 -12.267 -15.382 1.00 68.05 96 ASN B C 1
ATOM 4217 O O . ASN B 1 96 ? 13.846 -13.354 -15.953 1.00 68.16 96 ASN B O 1
ATOM 4228 N N . SER B 1 97 ? 14.907 -11.402 -15.578 1.00 69.61 97 SER B N 1
ATOM 4229 C CA . SER B 1 97 ? 15.925 -11.602 -16.603 1.00 71.72 97 SER B CA 1
ATOM 4230 C C . SER B 1 97 ? 16.826 -12.793 -16.303 1.00 72.81 97 SER B C 1
ATOM 4231 O O . SER B 1 97 ? 17.261 -13.495 -17.217 1.00 74.80 97 SER B O 1
ATOM 4239 N N . ALA B 1 98 ? 17.107 -13.021 -15.024 1.00 71.16 98 ALA B N 1
ATOM 4240 C CA . ALA B 1 98 ? 18.011 -14.095 -14.633 1.00 69.47 98 ALA B CA 1
ATOM 4241 C C . ALA B 1 98 ? 17.312 -15.451 -14.637 1.00 66.47 98 ALA B C 1
ATOM 4242 O O . ALA B 1 98 ? 17.970 -16.490 -14.613 1.00 66.04 98 ALA B O 1
ATOM 4249 N N . PHE B 1 99 ? 15.984 -15.442 -14.670 1.00 64.45 99 PHE B N 1
ATOM 4250 C CA . PHE B 1 99 ? 15.222 -16.684 -14.692 1.00 66.81 99 PHE B CA 1
ATOM 4251 C C . PHE B 1 99 ? 15.437 -17.403 -16.020 1.00 71.41 99 PHE B C 1
ATOM 4252 O O . PHE B 1 99 ? 15.025 -16.918 -17.070 1.00 71.78 99 PHE B O 1
ATOM 4269 N N . ALA B 1 100 ? 16.087 -18.562 -15.956 1.00 76.16 100 ALA B N 1
ATOM 4270 C CA . ALA B 1 100 ? 16.471 -19.310 -17.150 1.00 80.77 100 ALA B CA 1
ATOM 4271 C C . ALA B 1 100 ? 15.339 -20.184 -17.678 1.00 84.66 100 ALA B C 1
ATOM 4272 O O . ALA B 1 100 ? 15.421 -20.708 -18.789 1.00 85.44 100 ALA B O 1
ATOM 4279 N N . ASN B 1 101 ? 14.294 -20.352 -16.877 1.00 87.60 101 ASN B N 1
ATOM 4280 C CA . ASN B 1 101 ? 13.126 -21.114 -17.299 1.00 91.70 101 ASN B CA 1
ATOM 4281 C C . ASN B 1 101 ? 13.533 -22.345 -18.094 1.00 95.53 101 ASN B C 1
ATOM 4282 O O . ASN B 1 101 ? 13.025 -22.591 -19.187 1.00 95.24 101 ASN B O 1
ATOM 4293 N N . LYS B 1 102 ? 14.457 -23.116 -17.533 1.00 99.75 102 LYS B N 1
ATOM 4294 C CA . LYS B 1 102 ? 15.030 -24.263 -18.225 1.00 103.77 102 LYS B CA 1
ATOM 4295 C C . LYS B 1 102 ? 14.016 -25.375 -18.504 1.00 104.02 102 LYS B C 1
ATOM 4296 O O . LYS B 1 102 ? 14.333 -26.336 -19.207 1.00 105.32 102 LYS B O 1
ATOM 4315 N N . THR B 1 103 ? 12.804 -25.244 -17.969 1.00 102.17 103 THR B N 1
ATOM 4316 C CA . THR B 1 103 ? 11.804 -26.304 -18.088 1.00 100.55 103 THR B CA 1
ATOM 4317 C C . THR B 1 103 ? 10.475 -25.834 -18.678 1.00 98.24 103 THR B C 1
ATOM 4318 O O . THR B 1 103 ? 9.498 -26.583 -18.687 1.00 99.00 103 THR B O 1
ATOM 4329 N N . GLY B 1 104 ? 10.435 -24.601 -19.168 1.00 94.37 104 GLY B N 1
ATOM 4330 C CA . GLY B 1 104 ? 9.218 -24.064 -19.749 1.00 90.26 104 GLY B CA 1
ATOM 4331 C C . GLY B 1 104 ? 8.090 -23.945 -18.738 1.00 85.31 104 GLY B C 1
ATOM 4332 O O . GLY B 1 104 ? 6.928 -23.797 -19.115 1.00 86.69 104 GLY B O 1
ATOM 4336 N N . ILE B 1 105 ? 8.433 -23.997 -17.453 1.00 79.18 105 ILE B N 1
ATOM 4337 C CA . ILE B 1 105 ? 7.441 -23.874 -16.391 1.00 72.66 105 ILE B CA 1
ATOM 4338 C C . ILE B 1 105 ? 6.821 -22.475 -16.322 1.00 69.61 105 ILE B C 1
ATOM 4339 O O . ILE B 1 105 ? 5.736 -22.302 -15.772 1.00 67.93 105 ILE B O 1
ATOM 4355 N N . GLY B 1 106 ? 7.512 -21.483 -16.876 1.00 68.99 106 GLY B N 1
ATOM 4356 C CA . GLY B 1 106 ? 7.070 -20.101 -16.790 1.00 69.35 106 GLY B CA 1
ATOM 4357 C C . GLY B 1 106 ? 5.668 -19.884 -17.327 1.00 70.26 106 GLY B C 1
ATOM 4358 O O . GLY B 1 106 ? 4.858 -19.187 -16.719 1.00 69.41 106 GLY B O 1
ATOM 4362 N N . ARG B 1 107 ? 5.385 -20.488 -18.475 1.00 72.76 107 ARG B N 1
ATOM 4363 C CA . ARG B 1 107 ? 4.066 -20.407 -19.090 1.00 74.08 107 ARG B CA 1
ATOM 4364 C C . ARG B 1 107 ? 2.974 -20.829 -18.111 1.00 70.46 107 ARG B C 1
ATOM 4365 O O . ARG B 1 107 ? 1.812 -20.446 -18.253 1.00 68.95 107 ARG B O 1
ATOM 4386 N N . LEU B 1 108 ? 3.357 -21.636 -17.128 1.00 66.92 108 LEU B N 1
ATOM 4387 C CA . LEU B 1 108 ? 2.407 -22.221 -16.191 1.00 65.26 108 LEU B CA 1
ATOM 4388 C C . LEU B 1 108 ? 2.295 -21.407 -14.899 1.00 64.17 108 LEU B C 1
ATOM 4389 O O . LEU B 1 108 ? 1.408 -21.645 -14.078 1.00 63.81 108 LEU B O 1
ATOM 4405 N N . LEU B 1 109 ? 3.200 -20.449 -14.727 1.00 61.53 109 LEU B N 1
ATOM 4406 C CA . LEU B 1 109 ? 3.169 -19.552 -13.579 1.00 59.56 109 LEU B CA 1
ATOM 4407 C C . LEU B 1 109 ? 2.231 -18.373 -13.820 1.00 62.50 109 LEU B C 1
ATOM 4408 O O . LEU B 1 109 ? 1.824 -18.110 -14.950 1.00 66.76 109 LEU B O 1
ATOM 4424 N N . THR B 1 110 ? 1.884 -17.670 -12.748 1.00 59.69 110 THR B N 1
ATOM 4425 C CA . THR B 1 110 ? 1.171 -16.403 -12.847 1.00 60.63 110 THR B CA 1
ATOM 4426 C C . THR B 1 110 ? 2.168 -15.289 -12.559 1.00 61.95 110 THR B C 1
ATOM 4427 O O . THR B 1 110 ? 3.375 -15.539 -12.432 1.00 63.06 110 THR B O 1
ATOM 4438 N N . GLU B 1 111 ? 1.662 -14.069 -12.430 1.00 62.82 111 GLU B N 1
ATOM 4439 C CA . GLU B 1 111 ? 2.510 -12.915 -12.146 1.00 65.19 111 GLU B CA 1
ATOM 4440 C C . GLU B 1 111 ? 2.892 -12.845 -10.669 1.00 61.77 111 GLU B C 1
ATOM 4441 O O . GLU B 1 111 ? 3.841 -12.156 -10.303 1.00 61.69 111 GLU B O 1
ATOM 4453 N N . LYS B 1 112 ? 2.154 -13.551 -9.817 1.00 59.37 112 LYS B N 1
ATOM 4454 C CA . LYS B 1 112 ? 2.408 -13.487 -8.381 1.00 57.86 112 LYS B CA 1
ATOM 4455 C C . LYS B 1 112 ? 3.440 -14.524 -7.938 1.00 52.63 112 LYS B C 1
ATOM 4456 O O . LYS B 1 112 ? 3.974 -14.440 -6.832 1.00 51.09 112 LYS B O 1
ATOM 4475 N N . HIS B 1 113 ? 3.729 -15.502 -8.786 1.00 48.91 113 HIS B N 1
ATOM 4476 C CA . HIS B 1 113 ? 4.699 -16.526 -8.399 1.00 45.50 113 HIS B CA 1
ATOM 4477 C C . HIS B 1 113 ? 6.084 -15.934 -8.152 1.00 44.47 113 HIS B C 1
ATOM 4478 O O . HIS B 1 113 ? 6.593 -15.138 -8.953 1.00 46.44 113 HIS B O 1
ATOM 4491 N N . ALA B 1 114 ? 6.670 -16.323 -7.022 1.00 40.01 114 ALA B N 1
ATOM 4492 C CA . ALA B 1 114 ? 8.062 -16.028 -6.716 1.00 37.97 114 ALA B CA 1
ATOM 4493 C C . ALA B 1 114 ? 8.851 -17.315 -6.731 1.00 37.10 114 ALA B C 1
ATOM 4494 O O . ALA B 1 114 ? 8.301 -18.408 -6.560 1.00 36.21 114 ALA B O 1
ATOM 4501 N N . LEU B 1 115 ? 10.153 -17.180 -6.922 1.00 35.83 115 LEU B N 1
ATOM 4502 C CA . LEU B 1 115 ? 11.055 -18.311 -6.817 1.00 35.13 115 LEU B CA 1
ATOM 4503 C C . LEU B 1 115 ? 11.968 -18.064 -5.631 1.00 35.21 115 LEU B C 1
ATOM 4504 O O . LEU B 1 115 ? 12.554 -16.994 -5.512 1.00 36.07 115 LEU B O 1
ATOM 4520 N N . ILE B 1 116 ? 12.079 -19.053 -4.751 1.00 30.81 116 ILE B N 1
ATOM 4521 C CA . ILE B 1 116 ? 13.072 -19.024 -3.696 1.00 29.88 116 ILE B CA 1
ATOM 4522 C C . ILE B 1 116 ? 13.969 -20.233 -3.890 1.00 30.44 116 ILE B C 1
ATOM 4523 O O . ILE B 1 116 ? 13.482 -21.361 -3.985 1.00 29.49 116 ILE B O 1
ATOM 4539 N N . ALA B 1 117 ? 15.273 -19.985 -3.973 1.00 26.90 117 ALA B N 1
ATOM 4540 C CA . ALA B 1 117 ? 16.254 -21.053 -4.065 1.00 28.04 117 ALA B CA 1
ATOM 4541 C C . ALA B 1 117 ? 17.232 -20.914 -2.897 1.00 26.57 117 ALA B C 1
ATOM 4542 O O . ALA B 1 117 ? 17.816 -19.843 -2.683 1.00 27.41 117 ALA B O 1
ATOM 4549 N N . ALA B 1 118 ? 17.385 -21.993 -2.134 1.00 26.01 118 ALA B N 1
ATOM 4550 C CA . ALA B 1 118 ? 18.245 -21.995 -0.963 1.00 25.81 118 ALA B CA 1
ATOM 4551 C C . ALA B 1 118 ? 19.274 -23.116 -1.038 1.00 25.41 118 ALA B C 1
ATOM 4552 O O . ALA B 1 118 ? 18.970 -24.228 -1.490 1.00 26.50 118 ALA B O 1
ATOM 4559 N N . PRO B 1 119 ? 20.497 -22.838 -0.574 1.00 27.46 119 PRO B N 1
ATOM 4560 C CA . PRO B 1 119 ? 21.531 -23.869 -0.608 1.00 27.35 119 PRO B CA 1
ATOM 4561 C C . PRO B 1 119 ? 21.342 -24.952 0.457 1.00 25.56 119 PRO B C 1
ATOM 4562 O O . PRO B 1 119 ? 20.823 -24.708 1.541 1.00 29.43 119 PRO B O 1
ATOM 4573 N N . ILE B 1 120 ? 21.771 -26.154 0.116 1.00 26.18 120 ILE B N 1
ATOM 4574 C CA . ILE B 1 120 ? 21.832 -27.272 1.045 1.00 25.47 120 ILE B CA 1
ATOM 4575 C C . ILE B 1 120 ? 23.298 -27.508 1.370 1.00 25.72 120 ILE B C 1
ATOM 4576 O O . ILE B 1 120 ? 24.047 -27.881 0.486 1.00 25.53 120 ILE B O 1
ATOM 4592 N N . LYS B 1 121 ? 23.702 -27.287 2.625 1.00 26.49 121 LYS B N 1
ATOM 4593 C CA . LYS B 1 121 ? 25.127 -27.312 2.992 1.00 25.57 121 LYS B CA 1
ATOM 4594 C C . LYS B 1 121 ? 25.470 -28.353 4.042 1.00 24.86 121 LYS B C 1
ATOM 4595 O O . LYS B 1 121 ? 24.731 -28.551 5.017 1.00 26.10 121 LYS B O 1
ATOM 4614 N N . VAL B 1 122 ? 26.615 -29.000 3.840 1.00 25.48 122 VAL B N 1
ATOM 4615 C CA . VAL B 1 122 ? 27.176 -29.951 4.792 1.00 26.36 122 VAL B CA 1
ATOM 4616 C C . VAL B 1 122 ? 28.559 -29.443 5.175 1.00 27.70 122 VAL B C 1
ATOM 4617 O O . VAL B 1 122 ? 29.429 -29.277 4.305 1.00 27.10 122 VAL B O 1
ATOM 4630 N N . GLY B 1 123 ? 28.764 -29.180 6.462 1.00 27.82 123 GLY B N 1
ATOM 4631 C CA . GLY B 1 123 ? 30.018 -28.608 6.925 1.00 30.49 123 GLY B CA 1
ATOM 4632 C C . GLY B 1 123 ? 30.254 -27.235 6.318 1.00 28.34 123 GLY B C 1
ATOM 4633 O O . GLY B 1 123 ? 31.395 -26.804 6.163 1.00 30.64 123 GLY B O 1
ATOM 4637 N N . GLY B 1 124 ? 29.174 -26.540 5.966 1.00 29.62 124 GLY B N 1
ATOM 4638 C CA . GLY B 1 124 ? 29.285 -25.216 5.375 1.00 31.79 124 GLY B CA 1
ATOM 4639 C C . GLY B 1 124 ? 29.560 -25.209 3.872 1.00 34.68 124 GLY B C 1
ATOM 4640 O O . GLY B 1 124 ? 29.698 -24.138 3.267 1.00 35.91 124 GLY B O 1
ATOM 4644 N N . GLU B 1 125 ? 29.645 -26.390 3.261 1.00 32.71 125 GLU B N 1
ATOM 4645 C CA . GLU B 1 125 ? 29.880 -26.485 1.820 1.00 34.75 125 GLU B CA 1
ATOM 4646 C C . GLU B 1 125 ? 28.621 -26.862 1.083 1.00 29.86 125 GLU B C 1
ATOM 4647 O O . GLU B 1 125 ? 27.904 -27.755 1.515 1.00 28.07 125 GLU B O 1
ATOM 4659 N N . VAL B 1 126 ? 28.389 -26.243 -0.072 1.00 30.46 126 VAL B N 1
ATOM 4660 C CA . VAL B 1 126 ? 27.170 -26.510 -0.839 1.00 29.79 126 VAL B CA 1
ATOM 4661 C C . VAL B 1 126 ? 27.210 -27.896 -1.471 1.00 31.01 126 VAL B C 1
ATOM 4662 O O . VAL B 1 126 ? 28.145 -28.235 -2.220 1.00 31.76 126 VAL B O 1
ATOM 4675 N N . LYS B 1 127 ? 26.183 -28.683 -1.174 1.00 31.71 127 LYS B N 1
ATOM 4676 C CA . LYS B 1 127 ? 26.019 -30.003 -1.750 1.00 30.71 127 LYS B CA 1
ATOM 4677 C C . LYS B 1 127 ? 24.765 -30.093 -2.614 1.00 30.47 127 LYS B C 1
ATOM 4678 O O . LYS B 1 127 ? 24.595 -31.065 -3.342 1.00 31.12 127 LYS B O 1
ATOM 4697 N N . GLY B 1 128 ? 23.888 -29.092 -2.534 1.00 27.86 128 GLY B N 1
ATOM 4698 C CA . GLY B 1 128 ? 22.642 -29.116 -3.281 1.00 26.66 128 GLY B CA 1
ATOM 4699 C C . GLY B 1 128 ? 21.904 -27.793 -3.193 1.00 25.76 128 GLY B C 1
ATOM 4700 O O . GLY B 1 128 ? 22.354 -26.862 -2.514 1.00 25.98 128 GLY B O 1
ATOM 4704 N N . VAL B 1 129 ? 20.759 -27.727 -3.870 1.00 27.14 129 VAL B N 1
ATOM 4705 C CA . VAL B 1 129 ? 19.877 -26.576 -3.827 1.00 26.12 129 VAL B CA 1
ATOM 4706 C C . VAL B 1 129 ? 18.416 -27.044 -3.767 1.00 27.14 129 VAL B C 1
ATOM 4707 O O . VAL B 1 129 ? 18.040 -27.986 -4.460 1.00 27.50 129 VAL B O 1
ATOM 4720 N N . ILE B 1 130 ? 17.610 -26.386 -2.937 1.00 27.27 130 ILE B N 1
ATOM 4721 C CA . ILE B 1 130 ? 16.158 -26.549 -2.982 1.00 27.42 130 ILE B CA 1
ATOM 4722 C C . ILE B 1 130 ? 15.530 -25.297 -3.575 1.00 27.80 130 ILE B C 1
ATOM 4723 O O . ILE B 1 130 ? 15.812 -24.179 -3.149 1.00 26.76 130 ILE B O 1
ATOM 4739 N N . THR B 1 131 ? 14.693 -25.506 -4.580 1.00 27.82 131 THR B N 1
ATOM 4740 C CA . THR B 1 131 ? 14.040 -24.433 -5.304 1.00 28.21 131 THR B CA 1
ATOM 4741 C C . THR B 1 131 ? 12.528 -24.631 -5.254 1.00 28.94 131 THR B C 1
ATOM 4742 O O . THR B 1 131 ? 12.021 -25.729 -5.500 1.00 29.77 131 THR B O 1
ATOM 4753 N N . ILE B 1 132 ? 11.820 -23.563 -4.909 1.00 28.53 132 ILE B N 1
ATOM 4754 C CA . ILE B 1 132 ? 10.367 -23.614 -4.770 1.00 30.99 132 ILE B CA 1
ATOM 4755 C C . ILE B 1 132 ? 9.711 -22.436 -5.474 1.00 33.62 132 ILE B C 1
ATOM 4756 O O . ILE B 1 132 ? 10.306 -21.354 -5.601 1.00 33.00 132 ILE B O 1
ATOM 4772 N N . PHE B 1 133 ? 8.481 -22.665 -5.930 1.00 34.44 133 PHE B N 1
ATOM 4773 C CA . PHE B 1 133 ? 7.659 -21.627 -6.531 1.00 35.03 133 PHE B CA 1
ATOM 4774 C C . PHE B 1 133 ? 6.373 -21.520 -5.717 1.00 36.89 133 PHE B C 1
ATOM 4775 O O . PHE B 1 133 ? 5.752 -22.533 -5.389 1.00 36.61 133 PHE B O 1
ATOM 4792 N N . LYS B 1 134 ? 5.985 -20.297 -5.387 1.00 36.53 134 LYS B N 1
ATOM 4793 C CA . LYS B 1 134 ? 4.802 -20.053 -4.573 1.00 41.02 134 LYS B CA 1
ATOM 4794 C C . LYS B 1 134 ? 4.322 -18.630 -4.820 1.00 42.57 134 LYS B C 1
ATOM 4795 O O . LYS B 1 134 ? 5.129 -17.730 -5.028 1.00 43.67 134 LYS B O 1
ATOM 4814 N N . GLU B 1 135 ? 3.005 -18.436 -4.820 1.00 44.52 135 GLU B N 1
ATOM 4815 C CA . GLU B 1 135 ? 2.421 -17.117 -5.057 1.00 46.45 135 GLU B CA 1
ATOM 4816 C C . GLU B 1 135 ? 2.501 -16.231 -3.821 1.00 48.21 135 GLU B C 1
ATOM 4817 O O . GLU B 1 135 ? 2.278 -16.695 -2.696 1.00 48.62 135 GLU B O 1
ATOM 4829 N N . PHE B 1 136 ? 2.817 -14.956 -4.032 1.00 47.43 136 PHE B N 1
ATOM 4830 C CA . PHE B 1 136 ? 2.805 -13.974 -2.952 1.00 49.86 136 PHE B CA 1
ATOM 4831 C C . PHE B 1 136 ? 2.157 -12.687 -3.414 1.00 57.30 136 PHE B C 1
ATOM 4832 O O . PHE B 1 136 ? 2.254 -12.334 -4.588 1.00 57.90 136 PHE B O 1
ATOM 4849 N N . SER B 1 137 ? 1.507 -11.992 -2.481 1.00 64.33 137 SER B N 1
ATOM 4850 C CA . SER B 1 137 ? 0.759 -10.773 -2.788 1.00 70.49 137 SER B CA 1
ATOM 4851 C C . SER B 1 137 ? 1.587 -9.517 -2.521 1.00 73.84 137 SER B C 1
ATOM 4852 O O . SER B 1 137 ? 1.294 -8.443 -3.060 1.00 73.01 137 SER B O 1
ATOM 4860 N N . ASP B 1 138 ? 2.608 -9.654 -1.679 1.00 76.71 138 ASP B N 1
ATOM 4861 C CA . ASP B 1 138 ? 3.474 -8.535 -1.327 1.00 80.97 138 ASP B CA 1
ATOM 4862 C C . ASP B 1 138 ? 4.899 -9.026 -1.079 1.00 81.04 138 ASP B C 1
ATOM 4863 O O . ASP B 1 138 ? 5.115 -10.200 -0.780 1.00 79.78 138 ASP B O 1
ATOM 4872 N N . LYS B 1 139 ? 5.868 -8.126 -1.203 1.00 81.50 139 LYS B N 1
ATOM 4873 C CA . LYS B 1 139 ? 7.271 -8.507 -1.086 1.00 82.42 139 LYS B CA 1
ATOM 4874 C C . LYS B 1 139 ? 7.683 -8.809 0.355 1.00 79.85 139 LYS B C 1
ATOM 4875 O O . LYS B 1 139 ? 8.658 -9.525 0.583 1.00 78.49 139 LYS B O 1
ATOM 4894 N N . GLU B 1 140 ? 6.943 -8.280 1.327 1.00 78.85 140 GLU B N 1
ATOM 4895 C CA . GLU B 1 140 ? 7.270 -8.521 2.732 1.00 78.27 140 GLU B CA 1
ATOM 4896 C C . GLU B 1 140 ? 6.988 -9.970 3.139 1.00 71.90 140 GLU B C 1
ATOM 4897 O O . GLU B 1 140 ? 7.803 -10.601 3.816 1.00 72.14 140 GLU B O 1
ATOM 4909 N N . SER B 1 141 ? 5.835 -10.493 2.733 1.00 64.26 141 SER B N 1
ATOM 4910 C CA . SER B 1 141 ? 5.470 -11.870 3.047 1.00 61.17 141 SER B CA 1
ATOM 4911 C C . SER B 1 141 ? 6.444 -12.841 2.389 1.00 57.47 141 SER B C 1
ATOM 4912 O O . SER B 1 141 ? 6.740 -13.915 2.926 1.00 56.41 141 SER B O 1
ATOM 4920 N N . LEU B 1 142 ? 6.950 -12.457 1.222 1.00 54.82 142 LEU B N 1
ATOM 4921 C CA . LEU B 1 142 ? 7.932 -13.271 0.525 1.00 51.95 142 LEU B CA 1
ATOM 4922 C C . LEU B 1 142 ? 9.194 -13.389 1.372 1.00 49.78 142 LEU B C 1
ATOM 4923 O O . LEU B 1 142 ? 9.730 -14.477 1.571 1.00 46.66 142 LEU B O 1
ATOM 4939 N N . GLU B 1 143 ? 9.657 -12.253 1.871 1.00 50.62 143 GLU B N 1
ATOM 4940 C CA . GLU B 1 143 ? 10.888 -12.198 2.652 1.00 53.62 143 GLU B CA 1
ATOM 4941 C C . GLU B 1 143 ? 10.773 -13.040 3.915 1.00 50.76 143 GLU B C 1
ATOM 4942 O O . GLU B 1 143 ? 11.717 -13.742 4.287 1.00 51.54 143 GLU B O 1
ATOM 4954 N N . ASN B 1 144 ? 9.621 -12.983 4.574 1.00 50.39 144 ASN B N 1
ATOM 4955 C CA . ASN B 1 144 ? 9.390 -13.832 5.740 1.00 54.61 144 ASN B CA 1
ATOM 4956 C C . ASN B 1 144 ? 9.429 -15.318 5.399 1.00 54.68 144 ASN B C 1
ATOM 4957 O O . ASN B 1 144 ? 9.978 -16.121 6.155 1.00 57.24 144 ASN B O 1
ATOM 4968 N N . PHE B 1 145 ? 8.836 -15.681 4.265 1.00 49.54 145 PHE B N 1
ATOM 4969 C CA . PHE B 1 145 ? 8.705 -17.080 3.875 1.00 43.69 145 PHE B CA 1
ATOM 4970 C C . PHE B 1 145 ? 10.081 -17.691 3.603 1.00 42.02 145 PHE B C 1
ATOM 4971 O O . PHE B 1 145 ? 10.316 -18.884 3.834 1.00 41.22 145 PHE B O 1
ATOM 4988 N N . TYR B 1 146 ? 10.992 -16.870 3.107 1.00 39.08 146 TYR B N 1
ATOM 4989 C CA . TYR B 1 146 ? 12.337 -17.327 2.846 1.00 36.35 146 TYR B CA 1
ATOM 4990 C C . TYR B 1 146 ? 12.972 -17.922 4.096 1.00 33.93 146 TYR B C 1
ATOM 4991 O O . TYR B 1 146 ? 13.714 -18.905 4.004 1.00 34.70 146 TYR B O 1
ATOM 5009 N N . GLN B 1 147 ? 12.669 -17.369 5.268 1.00 32.26 147 GLN B N 1
ATOM 5010 C CA . GLN B 1 147 ? 13.307 -17.866 6.489 1.00 31.83 147 GLN B CA 1
ATOM 5011 C C . GLN B 1 147 ? 13.001 -19.355 6.648 1.00 31.13 147 GLN B C 1
ATOM 5012 O O . GLN B 1 147 ? 13.864 -20.139 7.063 1.00 29.93 147 GLN B O 1
ATOM 5026 N N . THR B 1 148 ? 11.775 -19.748 6.305 1.00 31.21 148 THR B N 1
ATOM 5027 C CA . THR B 1 148 ? 11.359 -21.143 6.481 1.00 29.67 148 THR B CA 1
ATOM 5028 C C . THR B 1 148 ? 12.023 -22.049 5.454 1.00 25.54 148 THR B C 1
ATOM 5029 O O . THR B 1 148 ? 12.459 -23.151 5.776 1.00 25.08 148 THR B O 1
ATOM 5040 N N . ILE B 1 149 ? 12.104 -21.590 4.209 1.00 27.40 149 ILE B N 1
ATOM 5041 C CA . ILE B 1 149 ? 12.748 -22.378 3.171 1.00 27.85 149 ILE B CA 1
ATOM 5042 C C . ILE B 1 149 ? 14.237 -22.542 3.486 1.00 26.18 149 ILE B C 1
ATOM 5043 O O . ILE B 1 149 ? 14.825 -23.610 3.245 1.00 25.29 149 ILE B O 1
ATOM 5059 N N . ASN B 1 150 ? 14.845 -21.507 4.057 1.00 26.07 150 ASN B N 1
ATOM 5060 C CA . ASN B 1 150 ? 16.232 -21.628 4.513 1.00 27.88 150 ASN B CA 1
ATOM 5061 C C . ASN B 1 150 ? 16.399 -22.705 5.577 1.00 27.02 150 ASN B C 1
ATOM 5062 O O . ASN B 1 150 ? 17.366 -23.463 5.546 1.00 26.97 150 ASN B O 1
ATOM 5073 N N . VAL B 1 151 ? 15.456 -22.780 6.510 1.00 24.33 151 VAL B N 1
ATOM 5074 C CA . VAL B 1 151 ? 15.493 -23.823 7.525 1.00 24.59 151 VAL B CA 1
ATOM 5075 C C . VAL B 1 151 ? 15.417 -25.197 6.867 1.00 24.53 151 VAL B C 1
ATOM 5076 O O . VAL B 1 151 ? 16.148 -26.115 7.241 1.00 25.11 151 VAL B O 1
ATOM 5089 N N . ILE B 1 152 ? 14.544 -25.340 5.873 1.00 22.36 152 ILE B N 1
ATOM 5090 C CA . ILE B 1 152 ? 14.379 -26.636 5.231 1.00 22.68 152 ILE B CA 1
ATOM 5091 C C . ILE B 1 152 ? 15.661 -27.011 4.483 1.00 21.08 152 ILE B C 1
ATOM 5092 O O . ILE B 1 152 ? 16.087 -28.169 4.496 1.00 21.94 152 ILE B O 1
ATOM 5108 N N . GLY B 1 153 ? 16.316 -26.030 3.868 1.00 20.90 153 GLY B N 1
ATOM 5109 C CA . GLY B 1 153 ? 17.608 -26.288 3.236 1.00 22.06 153 GLY B CA 1
ATOM 5110 C C . GLY B 1 153 ? 18.618 -26.852 4.217 1.00 22.28 153 GLY B C 1
ATOM 5111 O O . GLY B 1 153 ? 19.407 -27.772 3.898 1.00 22.98 153 GLY B O 1
ATOM 5115 N N . ASN B 1 154 ? 18.609 -26.292 5.428 1.00 22.89 154 ASN B N 1
ATOM 5116 C CA . ASN B 1 154 ? 19.515 -26.733 6.473 1.00 23.69 154 ASN B CA 1
ATOM 5117 C C . ASN B 1 154 ? 19.181 -28.135 6.970 1.00 23.78 154 ASN B C 1
ATOM 5118 O O . ASN B 1 1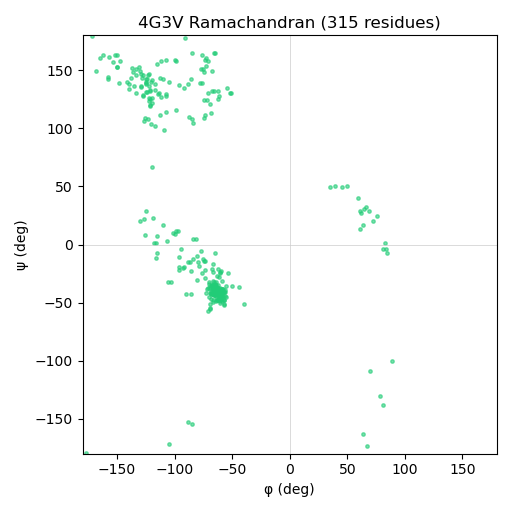54 ? 20.078 -28.955 7.178 1.00 24.08 154 ASN B O 1
ATOM 5129 N N . LEU B 1 155 ? 17.900 -28.432 7.140 1.00 22.23 155 LEU B N 1
ATOM 5130 C CA . LEU B 1 155 ? 17.508 -29.791 7.515 1.00 21.26 155 LEU B CA 1
ATOM 5131 C C . LEU B 1 155 ? 17.957 -30.778 6.446 1.00 22.21 155 LEU B C 1
ATOM 5132 O O . LEU B 1 155 ? 18.392 -31.883 6.759 1.00 24.32 155 LEU B O 1
ATOM 5148 N N . LEU B 1 156 ? 17.840 -30.387 5.177 1.00 21.91 156 LEU B N 1
ATOM 5149 C CA . LEU B 1 156 ? 18.289 -31.250 4.087 1.00 23.92 156 LEU B CA 1
ATOM 5150 C C . LEU B 1 156 ? 19.823 -31.440 4.127 1.00 24.19 156 LEU B C 1
ATOM 5151 O O . LEU B 1 156 ? 20.331 -32.513 3.829 1.00 24.08 156 LEU B O 1
ATOM 5167 N N . GLY B 1 157 ? 20.555 -30.395 4.486 1.00 22.97 157 GLY B N 1
ATOM 5168 C CA . GLY B 1 157 ? 21.996 -30.520 4.672 1.00 22.89 157 GLY B CA 1
ATOM 5169 C C . GLY B 1 157 ? 22.330 -31.565 5.725 1.00 23.83 157 GLY B C 1
ATOM 5170 O O . GLY B 1 157 ? 23.204 -32.409 5.532 1.00 26.17 157 GLY B O 1
ATOM 5174 N N . MET B 1 158 ? 21.614 -31.546 6.839 1.00 24.09 158 MET B N 1
ATOM 5175 C CA A MET B 1 158 ? 21.860 -32.555 7.843 0.56 24.38 158 MET B CA 1
ATOM 5176 C CA B MET B 1 158 ? 21.766 -32.549 7.893 0.44 23.24 158 MET B CA 1
ATOM 5177 C C . MET B 1 158 ? 21.492 -33.942 7.332 1.00 24.88 158 MET B C 1
ATOM 5178 O O . MET B 1 158 ? 22.183 -34.922 7.649 1.00 26.23 158 MET B O 1
ATOM 5205 N N . PHE B 1 159 ? 20.449 -34.031 6.511 1.00 23.71 159 PHE B N 1
ATOM 5206 C CA . PHE B 1 159 ? 20.052 -35.316 5.932 1.00 24.60 159 PHE B CA 1
ATOM 5207 C C . PHE B 1 159 ? 21.114 -35.833 4.956 1.00 25.87 159 PHE B C 1
ATOM 5208 O O . PHE B 1 159 ? 21.407 -37.032 4.919 1.00 25.45 159 PHE B O 1
ATOM 5225 N N . PHE B 1 160 ? 21.692 -34.929 4.172 1.00 27.94 160 PHE B N 1
ATOM 5226 C CA . PHE B 1 160 ? 22.773 -35.290 3.271 1.00 27.23 160 PHE B CA 1
ATOM 5227 C C . PHE B 1 160 ? 23.955 -35.849 4.077 1.00 27.58 160 PHE B C 1
ATOM 5228 O O . PHE B 1 160 ? 24.536 -36.841 3.696 1.00 29.10 160 PHE B O 1
ATOM 5245 N N . LYS B 1 161 ? 24.298 -35.218 5.199 1.00 27.01 161 LYS B N 1
ATOM 5246 C CA . LYS B 1 161 ? 25.349 -35.742 6.071 1.00 28.87 161 LYS B CA 1
ATOM 5247 C C . LYS B 1 161 ? 24.970 -37.140 6.586 1.00 31.69 161 LYS B C 1
ATOM 5248 O O . LYS B 1 161 ? 25.776 -38.067 6.580 1.00 33.59 161 LYS B O 1
ATOM 5267 N N . LEU B 1 162 ? 23.736 -37.278 7.043 1.00 31.75 162 LEU B N 1
ATOM 5268 C CA . LEU B 1 162 ? 23.257 -38.536 7.599 1.00 33.86 162 LEU B CA 1
ATOM 5269 C C . LEU B 1 162 ? 23.395 -39.697 6.614 1.00 35.87 162 LEU B C 1
ATOM 5270 O O . LEU B 1 162 ? 23.778 -40.811 6.988 1.00 36.60 162 LEU B O 1
ATOM 5286 N N . ARG B 1 163 ? 23.084 -39.434 5.351 1.00 33.01 163 ARG B N 1
ATOM 5287 C CA . ARG B 1 163 ? 23.040 -40.500 4.363 1.00 36.49 163 ARG B CA 1
ATOM 5288 C C . ARG B 1 163 ? 24.334 -40.609 3.543 1.00 42.49 163 ARG B C 1
ATOM 5289 O O . ARG B 1 163 ? 24.394 -41.332 2.542 1.00 42.33 163 ARG B O 1
ATOM 5310 N N . GLU B 1 164 ? 25.364 -39.902 4.000 1.00 45.00 164 GLU B N 1
ATOM 5311 C CA . GLU B 1 164 ? 26.721 -40.043 3.476 1.00 55.90 164 GLU B CA 1
ATOM 5312 C C . GLU B 1 164 ? 26.825 -39.550 2.048 1.00 64.53 164 GLU B C 1
ATOM 5313 O O . GLU B 1 164 ? 27.492 -38.547 1.788 1.00 71.64 164 GLU B O 1
#